Protein AF-A0A836JGH8-F1 (afdb_monomer)

Foldseek 3Di:
DCVVDNDDQFFLQWDKDWDKDKDAPQKDKDWQADWPDWDQDPPPNIIITTGPIDDGGGPLQTDMDIGNWDWDALDPAEIETEHDDPPDQVVQLPLVSLLLNQLLVVCCVVPVVFDQNHAYEYADEPDPCQPDQHQRYGYHHSQLRGDDPVPDDPVSSLSSSLSSQLSSQLNRVNGPDRDGPVCPVVSSVRSNVSSVVSSVVSCVVVVPPPPPPPPPDPPPDDD

Organism: NCBI:txid230686

Nearest PDB structures (foldseek):
  4pj6-assembly1_B  TM=8.866E-01  e=1.300E-15  Homo sapiens
  4p8q-assembly1_A  TM=8.874E-01  e=6.827E-15  Homo sapiens
  6ydx-assembly2_B  TM=8.854E-01  e=4.037E-14  Homo sapiens
  4p8q-assembly1_B  TM=8.721E-01  e=2.369E-14  Homo sapiens
  4z7i-assembly1_A  TM=8.619E-01  e=4.284E-14  Homo sapiens

Structure (mmCIF, N/CA/C/O backbone):
data_AF-A0A836JGH8-F1
#
_entry.id   AF-A0A836JGH8-F1
#
loop_
_atom_site.group_PDB
_atom_site.id
_atom_site.type_symbol
_atom_site.label_atom_id
_atom_site.label_alt_id
_atom_site.label_comp_id
_atom_site.label_asym_id
_atom_site.label_entity_id
_atom_site.label_seq_id
_atom_site.pdbx_PDB_ins_code
_atom_site.Cartn_x
_atom_site.Cartn_y
_atom_site.Cartn_z
_atom_site.occupancy
_atom_site.B_iso_or_equiv
_atom_site.auth_seq_id
_atom_site.auth_comp_id
_atom_site.auth_asym_id
_atom_site.auth_atom_id
_atom_site.pdbx_PDB_model_num
ATOM 1 N N . MET A 1 1 ? -3.978 9.786 -15.888 1.00 58.66 1 MET A N 1
ATOM 2 C CA . MET A 1 1 ? -2.711 9.086 -16.212 1.00 58.66 1 MET A CA 1
ATOM 3 C C . MET A 1 1 ? -2.009 9.620 -17.452 1.00 58.66 1 MET A C 1
ATOM 5 O O . MET A 1 1 ? -0.787 9.578 -17.497 1.00 58.66 1 MET A O 1
ATOM 9 N N . ARG A 1 2 ? -2.738 10.207 -18.410 1.00 64.00 2 ARG A N 1
ATOM 10 C CA . ARG A 1 2 ? -2.173 10.808 -19.638 1.00 64.00 2 ARG A CA 1
ATOM 11 C C . ARG A 1 2 ? -1.076 11.870 -19.430 1.00 64.00 2 ARG A C 1
ATOM 13 O O . ARG A 1 2 ? -0.351 12.173 -20.365 1.00 64.00 2 ARG A O 1
ATOM 20 N N . GLN A 1 3 ? -0.958 12.429 -18.224 1.00 65.94 3 GLN A N 1
ATOM 21 C CA . GLN A 1 3 ? 0.114 13.359 -17.847 1.00 65.94 3 GLN A CA 1
ATOM 22 C C . GLN A 1 3 ? 1.441 12.659 -17.499 1.00 65.94 3 GLN A C 1
ATOM 24 O O . GLN A 1 3 ? 2.486 13.287 -17.601 1.00 65.94 3 GLN A O 1
ATOM 29 N N . LEU A 1 4 ? 1.409 11.383 -17.089 1.00 70.50 4 LEU A N 1
ATOM 30 C CA . LEU A 1 4 ? 2.602 10.601 -16.739 1.00 70.50 4 LEU A CA 1
ATOM 31 C C . LEU A 1 4 ? 3.209 9.918 -17.969 1.00 70.50 4 LEU A C 1
ATOM 33 O O . LEU A 1 4 ? 4.423 9.916 -18.130 1.00 70.50 4 LEU A O 1
ATOM 37 N N . PHE A 1 5 ? 2.371 9.341 -18.835 1.00 77.38 5 PHE A N 1
ATOM 38 C CA . PHE A 1 5 ? 2.797 8.750 -20.104 1.00 77.38 5 PHE A CA 1
ATOM 39 C C . PHE A 1 5 ? 1.632 8.685 -21.111 1.00 77.38 5 PHE A C 1
ATOM 41 O O . PHE A 1 5 ? 0.468 8.577 -20.699 1.00 77.38 5 PHE A O 1
ATOM 48 N N . PRO A 1 6 ? 1.909 8.730 -22.429 1.00 81.00 6 PRO A N 1
ATOM 49 C CA . PRO A 1 6 ? 0.891 8.526 -23.457 1.00 81.00 6 PRO A CA 1
ATOM 50 C C . PRO A 1 6 ? 0.240 7.144 -23.312 1.00 81.00 6 PRO A C 1
ATOM 52 O O . PRO A 1 6 ? 0.926 6.125 -23.337 1.00 81.00 6 PRO A O 1
ATOM 55 N N . CYS A 1 7 ? -1.083 7.099 -23.147 1.00 81.25 7 CYS A N 1
ATOM 56 C CA . CYS A 1 7 ? -1.824 5.852 -22.957 1.00 81.25 7 CYS A CA 1
ATOM 57 C C . CYS A 1 7 ? -3.293 5.967 -23.385 1.00 81.25 7 CYS A C 1
ATOM 59 O O . CYS A 1 7 ? -3.859 7.064 -23.441 1.00 81.25 7 CYS A O 1
ATOM 61 N N . TRP A 1 8 ? -3.919 4.820 -23.655 1.00 76.12 8 TRP A N 1
ATOM 62 C CA . TRP A 1 8 ? -5.369 4.712 -23.813 1.00 76.12 8 TRP A CA 1
ATOM 63 C C . TRP A 1 8 ? -6.022 4.567 -22.439 1.00 76.12 8 TRP A C 1
ATOM 65 O O . TRP A 1 8 ? -6.046 3.488 -21.860 1.00 76.12 8 TRP A O 1
ATOM 75 N N . ASP A 1 9 ? -6.493 5.695 -21.907 1.00 76.12 9 ASP A N 1
ATOM 76 C CA . ASP A 1 9 ? -6.989 5.811 -20.530 1.00 76.12 9 ASP A CA 1
ATOM 77 C C . ASP A 1 9 ? -8.468 5.390 -20.422 1.00 76.12 9 ASP A C 1
ATOM 79 O O . ASP A 1 9 ? -9.333 6.228 -20.181 1.00 76.12 9 ASP A O 1
ATOM 83 N N . GLU A 1 10 ? -8.750 4.106 -20.669 1.00 75.75 10 GLU A N 1
ATOM 84 C CA . GLU A 1 10 ? -10.083 3.493 -20.573 1.00 75.75 10 GLU A CA 1
ATOM 85 C C . GLU A 1 10 ? -10.070 2.296 -19.591 1.00 75.75 10 GLU A C 1
ATOM 87 O O . GLU A 1 10 ? -9.242 1.401 -19.752 1.00 75.75 10 GLU A O 1
ATOM 92 N N . PRO A 1 11 ? -10.982 2.198 -18.599 1.00 71.75 11 PRO A N 1
ATOM 93 C CA . PRO A 1 11 ? -10.914 1.208 -17.513 1.00 71.75 11 PRO A CA 1
ATOM 94 C C . PRO A 1 11 ? -10.983 -0.249 -17.963 1.00 71.75 11 PRO A C 1
ATOM 96 O O . PRO A 1 11 ? -10.437 -1.132 -17.307 1.00 71.75 11 PRO A O 1
ATOM 99 N N . HIS A 1 12 ? -11.672 -0.503 -19.073 1.00 76.31 12 HIS A N 1
ATOM 100 C CA . HIS A 1 12 ? -11.828 -1.837 -19.644 1.00 76.31 12 HIS A CA 1
ATOM 101 C C . HIS A 1 12 ? -10.610 -2.257 -20.483 1.00 76.31 12 HIS A C 1
ATOM 103 O O . HIS A 1 12 ? -10.448 -3.441 -20.777 1.00 76.31 12 HIS A O 1
ATOM 109 N N . LEU A 1 13 ? -9.730 -1.316 -20.848 1.00 82.06 13 LEU A N 1
ATOM 110 C CA . LEU A 1 13 ? -8.491 -1.599 -21.565 1.00 82.06 13 LEU A CA 1
ATOM 111 C C . LEU A 1 13 ? -7.373 -1.874 -20.558 1.00 82.06 13 LEU A C 1
ATOM 113 O O . LEU A 1 13 ? -6.659 -0.978 -20.106 1.00 82.06 13 LEU A O 1
ATOM 117 N N . LYS A 1 14 ? -7.233 -3.151 -20.197 1.00 87.62 14 LYS A N 1
ATOM 118 C CA . LYS A 1 14 ? -6.163 -3.624 -19.317 1.00 87.62 14 LYS A CA 1
ATOM 119 C C . LYS A 1 14 ? -4.910 -3.972 -20.114 1.00 87.62 14 LYS A C 1
ATOM 121 O O . LYS A 1 14 ? -4.993 -4.594 -21.171 1.00 87.62 14 LYS A O 1
ATOM 126 N N . ALA A 1 15 ? -3.748 -3.627 -19.572 1.00 91.38 15 ALA A N 1
ATOM 127 C CA . ALA A 1 15 ? -2.447 -3.975 -20.133 1.00 91.38 15 ALA A CA 1
ATOM 128 C C . ALA A 1 15 ? -1.469 -4.382 -19.026 1.00 91.38 15 ALA A C 1
ATOM 130 O O . ALA A 1 15 ? -1.667 -4.071 -17.851 1.00 91.38 15 ALA A O 1
ATOM 131 N N . THR A 1 16 ? -0.416 -5.100 -19.401 1.00 94.06 16 THR A N 1
ATOM 132 C CA . THR A 1 16 ? 0.718 -5.375 -18.514 1.00 94.06 16 THR A CA 1
ATOM 133 C C . THR A 1 16 ? 1.701 -4.214 -18.572 1.00 94.06 16 THR A C 1
ATOM 135 O O . THR A 1 16 ? 2.019 -3.735 -19.662 1.00 94.06 16 THR A O 1
ATOM 138 N N . PHE A 1 17 ? 2.238 -3.803 -17.428 1.00 93.81 17 PHE A N 1
ATOM 139 C CA . PHE A 1 17 ? 3.197 -2.708 -17.338 1.00 93.81 17 PHE A CA 1
ATOM 140 C C . PHE A 1 17 ? 4.544 -3.224 -16.838 1.00 93.81 17 PHE A C 1
ATOM 142 O O . PHE A 1 17 ? 4.632 -3.854 -15.785 1.00 93.81 17 PHE A O 1
ATOM 149 N N . ASN A 1 18 ? 5.596 -2.940 -17.605 1.00 96.56 18 ASN A N 1
ATOM 150 C CA . ASN A 1 18 ? 6.982 -3.151 -17.204 1.00 96.56 18 ASN A CA 1
ATOM 151 C C . ASN A 1 18 ? 7.562 -1.800 -16.769 1.00 96.56 18 ASN A C 1
ATOM 153 O O . ASN A 1 18 ? 7.836 -0.943 -17.609 1.00 96.56 18 ASN A O 1
ATOM 157 N N . ILE A 1 19 ? 7.663 -1.583 -15.457 1.00 95.94 19 ILE A N 1
ATOM 158 C CA . ILE A 1 19 ? 8.007 -0.284 -14.873 1.00 95.94 19 ILE A CA 1
ATOM 159 C C . ILE A 1 19 ? 9.455 -0.327 -14.388 1.00 95.94 19 ILE A C 1
ATOM 161 O O . ILE A 1 19 ? 9.868 -1.247 -13.682 1.00 95.94 19 ILE A O 1
ATOM 165 N N . SER A 1 20 ? 10.223 0.703 -14.736 1.00 96.19 20 SER A N 1
ATOM 166 C CA . SER A 1 20 ? 11.557 0.930 -14.186 1.00 96.19 20 SER A CA 1
ATOM 167 C C . SER A 1 20 ? 11.787 2.420 -13.965 1.00 96.19 20 SER A C 1
ATOM 169 O O . SER A 1 20 ? 11.233 3.248 -14.689 1.00 96.19 20 SER A O 1
ATOM 171 N N . ILE A 1 21 ? 12.549 2.763 -12.930 1.00 95.56 21 ILE A N 1
ATOM 172 C CA . ILE A 1 21 ? 12.710 4.144 -12.472 1.00 95.56 21 ILE A CA 1
ATOM 173 C C . ILE A 1 21 ? 14.171 4.384 -12.120 1.00 95.56 21 ILE A C 1
ATOM 175 O O . ILE A 1 21 ? 14.753 3.642 -11.329 1.00 95.56 21 ILE A O 1
ATOM 179 N N . LYS A 1 22 ? 14.742 5.446 -12.687 1.00 94.62 22 LYS A N 1
ATOM 180 C CA . LYS A 1 22 ? 16.038 5.986 -12.276 1.00 94.62 22 LYS A CA 1
ATOM 181 C C . LYS A 1 22 ? 15.833 7.025 -11.183 1.00 94.62 22 LYS A C 1
ATOM 183 O O . LYS A 1 22 ? 14.980 7.901 -11.319 1.00 94.62 22 LYS A O 1
ATOM 188 N N . HIS A 1 23 ? 16.588 6.920 -10.098 1.00 93.81 23 HIS A N 1
ATOM 189 C CA . HIS A 1 23 ? 16.479 7.827 -8.961 1.00 93.81 23 HIS A CA 1
ATOM 190 C C . HIS A 1 23 ? 17.797 7.928 -8.196 1.00 93.81 23 HIS A C 1
ATOM 192 O O . HIS A 1 23 ? 18.699 7.109 -8.356 1.00 93.81 23 HIS A O 1
ATOM 198 N N . LEU A 1 24 ? 17.893 8.935 -7.331 1.00 93.25 24 LEU A N 1
ATOM 199 C CA . LEU A 1 24 ? 19.054 9.103 -6.462 1.00 93.25 24 LEU A CA 1
ATOM 200 C C . LEU A 1 24 ? 19.026 8.068 -5.316 1.00 93.25 24 LEU A C 1
ATOM 202 O O . LEU A 1 24 ? 17.935 7.735 -4.837 1.00 93.25 24 LEU A O 1
ATOM 206 N N . PRO A 1 25 ? 20.192 7.597 -4.829 1.00 90.50 25 PRO A N 1
ATOM 207 C CA . PRO A 1 25 ? 20.300 6.519 -3.840 1.00 90.50 25 PRO A CA 1
ATOM 208 C C . PRO A 1 25 ? 19.570 6.769 -2.519 1.00 90.50 25 PRO A C 1
ATOM 210 O O . PRO A 1 25 ? 19.191 5.836 -1.823 1.00 90.50 25 PRO A O 1
ATOM 213 N N . TYR A 1 26 ? 19.374 8.037 -2.162 1.00 89.94 26 TYR A N 1
ATOM 214 C CA . TYR A 1 26 ? 18.731 8.447 -0.916 1.00 89.94 26 TYR A CA 1
ATOM 215 C C . TYR A 1 26 ? 17.198 8.524 -0.998 1.00 89.94 26 TYR A C 1
ATOM 217 O O . TYR A 1 26 ? 16.558 8.921 -0.024 1.00 89.94 26 TYR A O 1
ATOM 225 N N . PHE A 1 27 ? 16.601 8.190 -2.145 1.00 93.00 27 PHE A N 1
ATOM 226 C CA . PHE A 1 27 ? 15.159 8.001 -2.282 1.00 93.00 27 PHE A CA 1
ATOM 227 C C . PHE A 1 27 ? 14.820 6.515 -2.382 1.00 93.00 27 PHE A C 1
ATOM 229 O O . PHE A 1 27 ? 15.471 5.761 -3.102 1.00 93.00 27 PHE A O 1
ATOM 236 N N . SER A 1 28 ? 13.745 6.122 -1.708 1.00 93.88 28 SER A N 1
ATOM 237 C CA . SER A 1 28 ? 13.052 4.861 -1.950 1.00 93.88 28 SER A CA 1
ATOM 238 C C . SER A 1 28 ? 12.039 5.037 -3.074 1.00 93.88 28 SER A C 1
ATOM 240 O O . SER A 1 28 ? 11.421 6.099 -3.196 1.00 93.88 28 SER A O 1
ATOM 242 N N . VAL A 1 29 ? 11.844 3.992 -3.878 1.00 95.56 29 VAL A N 1
ATOM 243 C CA . VAL A 1 29 ? 10.880 4.004 -4.980 1.00 95.56 29 VAL A CA 1
ATOM 244 C C . VAL A 1 29 ? 9.945 2.811 -4.888 1.00 95.56 29 VAL A C 1
ATOM 246 O O . VAL A 1 29 ? 10.387 1.669 -4.776 1.00 95.56 29 VAL A O 1
ATOM 249 N N . LEU A 1 30 ? 8.6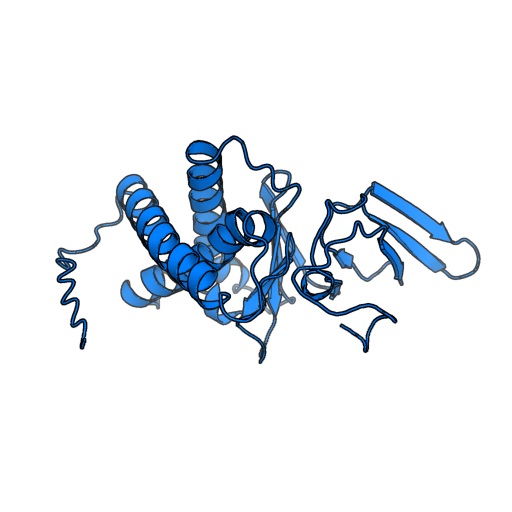48 3.087 -4.969 1.00 95.50 30 LEU A N 1
ATOM 250 C CA . LEU A 1 30 ? 7.573 2.105 -4.936 1.00 95.50 30 LEU A CA 1
ATOM 251 C C . LEU A 1 30 ? 6.782 2.179 -6.235 1.00 95.50 30 LEU A C 1
ATOM 253 O O . LEU A 1 30 ? 6.590 3.252 -6.805 1.00 95.50 30 LEU A O 1
ATOM 257 N N . SER A 1 31 ? 6.279 1.034 -6.674 1.00 95.00 31 SER A N 1
ATOM 258 C CA . SER A 1 31 ? 5.291 0.939 -7.748 1.00 95.00 31 SER A CA 1
ATOM 259 C C . SER A 1 31 ? 4.262 -0.148 -7.427 1.00 95.00 31 SER A C 1
ATOM 261 O O . SER A 1 31 ? 4.181 -0.577 -6.282 1.00 95.00 31 SER A O 1
ATOM 263 N N . ASN A 1 32 ? 3.467 -0.604 -8.390 1.00 93.88 32 ASN A N 1
ATOM 264 C CA . ASN A 1 32 ? 2.427 -1.616 -8.189 1.00 93.88 32 ASN A CA 1
ATOM 265 C C . ASN A 1 32 ? 2.991 -2.996 -7.809 1.00 93.88 32 ASN A C 1
ATOM 267 O O . ASN A 1 32 ? 2.377 -3.732 -7.044 1.00 93.88 32 ASN A O 1
ATOM 271 N N . MET A 1 33 ? 4.177 -3.342 -8.317 1.00 95.19 33 MET A N 1
ATOM 272 C CA . MET A 1 33 ? 4.808 -4.655 -8.127 1.00 95.19 33 MET A CA 1
ATOM 273 C C . MET A 1 33 ? 6.041 -4.586 -7.215 1.00 95.19 33 MET A C 1
ATOM 275 O O . MET A 1 33 ? 6.566 -3.493 -6.977 1.00 95.19 33 MET A O 1
ATOM 279 N N . PRO A 1 34 ? 6.513 -5.719 -6.661 1.00 95.44 34 PRO A N 1
ATOM 280 C CA . PRO A 1 34 ? 7.772 -5.764 -5.922 1.00 95.44 34 PRO A CA 1
ATOM 281 C C . PRO A 1 34 ? 8.964 -5.394 -6.807 1.00 95.44 34 PRO A C 1
ATOM 283 O O . PRO A 1 34 ? 8.920 -5.547 -8.031 1.00 95.44 34 PRO A O 1
ATOM 286 N N . ILE 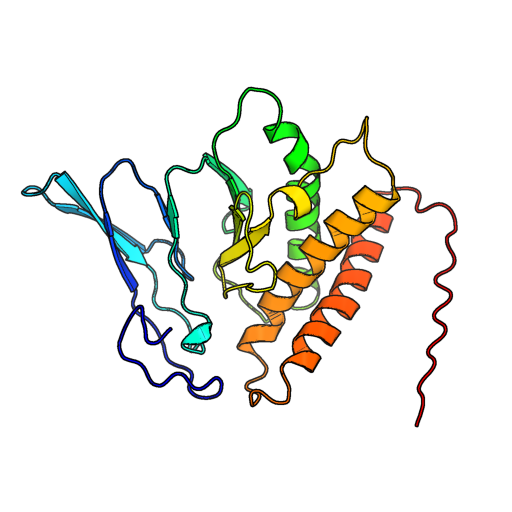A 1 35 ? 10.037 -4.922 -6.173 1.00 95.31 35 ILE A N 1
ATOM 287 C CA . ILE A 1 35 ? 11.318 -4.704 -6.848 1.00 95.31 35 ILE A CA 1
ATOM 288 C C . ILE A 1 35 ? 11.852 -6.067 -7.302 1.00 95.31 35 ILE A C 1
ATOM 290 O O . ILE A 1 35 ? 11.935 -7.004 -6.509 1.00 95.31 35 ILE A O 1
ATOM 294 N N . TRP A 1 36 ? 12.198 -6.166 -8.581 1.00 95.69 36 TRP A N 1
ATOM 295 C CA . TRP A 1 36 ? 12.863 -7.327 -9.164 1.00 95.69 36 TRP A CA 1
ATOM 296 C C . TRP A 1 36 ? 14.383 -7.197 -9.064 1.00 95.69 36 TRP A C 1
ATOM 298 O O . TRP A 1 36 ? 15.057 -8.137 -8.650 1.00 95.69 36 TRP A O 1
ATOM 308 N N . HIS A 1 37 ? 14.923 -6.029 -9.427 1.00 95.12 37 HIS A N 1
ATOM 309 C CA . HIS A 1 37 ? 16.364 -5.792 -9.469 1.00 95.12 37 HIS A CA 1
ATOM 310 C C . HIS A 1 37 ? 16.703 -4.298 -9.342 1.00 95.12 37 HIS A C 1
ATOM 312 O O . HIS A 1 37 ? 15.905 -3.445 -9.730 1.00 95.12 37 HIS A O 1
ATOM 318 N N . GLN A 1 38 ? 17.902 -3.973 -8.847 1.00 94.44 38 GLN A N 1
ATOM 319 C CA . GLN A 1 38 ? 18.445 -2.610 -8.814 1.00 94.44 38 GLN A CA 1
ATOM 320 C C . GLN A 1 38 ? 19.876 -2.586 -9.362 1.00 94.44 38 GLN A C 1
ATOM 322 O O . GLN A 1 38 ? 20.697 -3.419 -8.985 1.00 94.44 38 GLN A O 1
ATOM 327 N N . ILE A 1 39 ? 20.174 -1.641 -10.255 1.00 93.81 39 ILE A N 1
ATOM 328 C CA . ILE A 1 39 ? 21.505 -1.452 -10.854 1.00 93.81 39 ILE A CA 1
ATOM 329 C C . ILE A 1 39 ? 22.021 -0.070 -10.453 1.00 93.81 39 ILE A C 1
ATOM 331 O O . ILE A 1 39 ? 21.320 0.918 -10.651 1.00 93.81 39 ILE A O 1
ATOM 335 N N . GLY A 1 40 ? 23.236 0.009 -9.908 1.00 89.06 40 GLY A N 1
ATOM 336 C CA . GLY A 1 40 ? 23.931 1.287 -9.743 1.00 89.06 40 GLY A CA 1
ATOM 337 C C . GLY A 1 40 ? 24.545 1.735 -11.070 1.00 89.06 40 GLY A C 1
ATOM 338 O O . GLY A 1 40 ? 25.260 0.959 -11.703 1.00 89.06 40 GLY A O 1
ATOM 339 N N . GLU A 1 41 ? 24.277 2.967 -11.495 1.00 81.25 41 GLU A N 1
ATOM 340 C CA . GLU A 1 41 ? 24.891 3.554 -12.686 1.00 81.25 41 GLU A CA 1
ATOM 341 C C . GLU A 1 41 ? 26.170 4.298 -12.295 1.00 81.25 41 GLU A C 1
ATOM 343 O O . GLU A 1 41 ? 26.143 5.306 -11.593 1.00 81.25 41 GLU A O 1
ATOM 348 N N . SER A 1 42 ? 27.309 3.794 -12.769 1.00 72.00 42 SER A N 1
ATOM 349 C CA . SER A 1 42 ? 28.652 4.256 -12.401 1.00 72.00 42 SER A CA 1
ATOM 350 C C . SER A 1 42 ? 29.000 5.677 -12.855 1.00 72.00 42 SER A C 1
ATOM 352 O O . SER A 1 42 ? 29.993 6.224 -12.386 1.00 72.00 42 SER A O 1
ATOM 354 N N . TYR A 1 43 ? 28.220 6.270 -13.764 1.00 68.38 43 TYR A N 1
ATOM 355 C CA . TYR A 1 43 ? 28.502 7.591 -14.336 1.00 68.38 43 TYR A CA 1
ATOM 356 C C . TYR A 1 43 ? 27.686 8.734 -13.719 1.00 68.38 43 TYR A C 1
ATOM 358 O O . TYR A 1 43 ? 28.091 9.884 -13.856 1.00 68.38 43 TYR A O 1
ATOM 366 N N . GLU A 1 44 ? 26.560 8.444 -13.058 1.00 72.88 44 GLU A N 1
ATOM 367 C CA . GLU A 1 44 ? 25.589 9.477 -12.652 1.00 72.88 44 GLU A CA 1
ATOM 368 C C . GLU A 1 44 ? 25.209 9.427 -11.160 1.00 72.88 44 GLU A C 1
ATOM 370 O O . GLU A 1 44 ? 24.338 10.180 -10.734 1.00 72.88 44 GLU A O 1
ATOM 375 N N . ASP A 1 45 ? 25.841 8.560 -10.355 1.00 87.31 45 ASP A N 1
ATOM 376 C CA . ASP A 1 45 ? 25.451 8.296 -8.956 1.00 87.31 45 ASP A CA 1
ATOM 377 C C . ASP A 1 45 ? 23.941 8.005 -8.813 1.00 87.31 45 ASP A C 1
ATOM 379 O O . ASP A 1 45 ? 23.302 8.353 -7.818 1.00 87.31 45 ASP A O 1
ATOM 383 N N . LEU A 1 46 ? 23.352 7.364 -9.827 1.00 92.25 46 LEU A N 1
ATOM 384 C CA . LEU A 1 46 ? 21.943 6.984 -9.870 1.00 92.25 46 LEU A CA 1
ATOM 385 C C . LEU A 1 46 ? 21.770 5.488 -9.619 1.00 92.25 46 LEU A C 1
ATOM 387 O O . LEU A 1 46 ? 22.635 4.667 -9.924 1.00 92.25 46 LEU A O 1
ATOM 391 N N . ILE A 1 47 ? 20.598 5.130 -9.107 1.00 94.12 47 ILE A N 1
ATOM 392 C CA . ILE A 1 47 ? 20.116 3.755 -9.045 1.00 94.12 47 ILE A CA 1
ATOM 393 C C . ILE A 1 47 ? 18.980 3.607 -10.051 1.00 94.12 47 ILE A C 1
ATOM 395 O O . ILE A 1 47 ? 18.035 4.399 -10.068 1.00 94.12 47 ILE A O 1
ATOM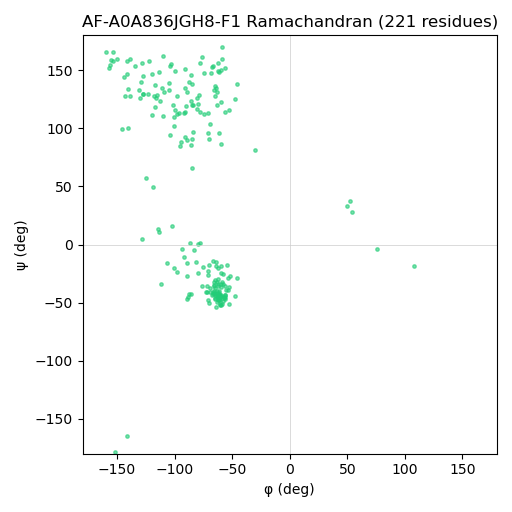 399 N N . HIS A 1 48 ? 19.051 2.565 -10.874 1.00 95.56 48 HIS A N 1
ATOM 400 C CA . HIS A 1 48 ? 17.963 2.134 -11.741 1.00 95.56 48 HIS A CA 1
ATOM 401 C C . HIS A 1 48 ? 17.244 0.948 -11.099 1.00 95.56 48 HIS A C 1
ATOM 403 O O . HIS A 1 48 ? 17.783 -0.156 -11.012 1.00 95.56 48 HIS A O 1
ATOM 409 N N . THR A 1 49 ? 16.020 1.188 -10.636 1.00 96.88 49 THR A N 1
ATOM 410 C CA . THR A 1 49 ? 15.162 0.192 -9.990 1.00 96.88 49 THR A CA 1
ATOM 411 C C . THR A 1 49 ? 14.168 -0.385 -10.992 1.00 96.88 49 THR A C 1
ATOM 413 O O . THR A 1 49 ? 13.436 0.359 -11.644 1.00 96.88 49 THR A O 1
ATOM 416 N N . PHE A 1 50 ? 14.122 -1.712 -11.090 1.00 97.56 50 PHE A N 1
ATOM 417 C CA . PHE A 1 50 ? 13.225 -2.471 -11.957 1.00 97.56 50 PHE A CA 1
ATOM 418 C C . PHE A 1 50 ? 12.191 -3.212 -11.116 1.00 97.56 50 PHE A C 1
ATOM 420 O O . PHE A 1 50 ? 12.541 -3.862 -10.128 1.00 97.56 50 PHE A O 1
ATOM 427 N N . PHE A 1 51 ? 10.927 -3.151 -11.524 1.00 97.31 51 PHE A N 1
ATOM 428 C CA . PHE A 1 51 ? 9.828 -3.861 -10.874 1.00 97.31 51 PHE A CA 1
ATOM 429 C C . PHE A 1 51 ? 9.426 -5.091 -11.687 1.00 97.31 51 PHE A C 1
ATOM 431 O O . PHE A 1 51 ? 9.631 -5.137 -12.901 1.00 97.31 51 PHE A O 1
ATOM 438 N N . TYR A 1 52 ? 8.830 -6.089 -11.032 1.00 96.94 52 TYR A N 1
ATOM 439 C CA . TYR A 1 52 ? 8.182 -7.180 -11.763 1.00 96.94 52 TYR A CA 1
ATOM 440 C C . TYR A 1 52 ? 7.063 -6.641 -12.668 1.00 96.94 52 TYR A C 1
ATOM 442 O O . TYR A 1 52 ? 6.423 -5.635 -12.356 1.00 96.94 52 TYR A O 1
ATOM 450 N N . ILE A 1 53 ? 6.805 -7.331 -13.781 1.00 96.25 53 ILE A N 1
ATOM 451 C CA . ILE A 1 53 ? 5.731 -6.966 -14.712 1.00 96.25 53 ILE A CA 1
ATOM 452 C C . ILE A 1 53 ? 4.376 -7.140 -14.015 1.00 96.25 53 ILE A C 1
ATOM 454 O O . ILE A 1 53 ? 4.126 -8.169 -13.386 1.00 96.25 53 ILE A O 1
ATOM 458 N N . THR A 1 54 ? 3.495 -6.143 -14.124 1.00 93.69 54 THR A N 1
ATOM 459 C CA . THR A 1 54 ? 2.141 -6.230 -13.554 1.00 93.69 54 THR A CA 1
ATOM 460 C C . THR A 1 54 ? 1.310 -7.301 -14.272 1.00 93.69 54 THR A C 1
ATOM 462 O O . THR A 1 54 ? 1.493 -7.510 -15.477 1.00 93.69 54 THR A O 1
ATOM 465 N N . PRO A 1 55 ? 0.305 -7.911 -13.615 1.00 91.06 55 PRO A N 1
ATOM 466 C CA . PRO A 1 55 ? -0.792 -8.520 -14.363 1.00 91.06 55 PRO A CA 1
ATOM 467 C C . PRO A 1 55 ? -1.497 -7.455 -15.229 1.00 91.06 55 PRO A C 1
ATOM 469 O O . PRO A 1 55 ? -1.246 -6.254 -15.060 1.00 91.06 55 PRO A O 1
ATOM 472 N N . PRO A 1 56 ? -2.395 -7.853 -16.147 1.00 89.81 56 PRO A N 1
ATOM 473 C CA . PRO A 1 56 ? -3.223 -6.899 -16.868 1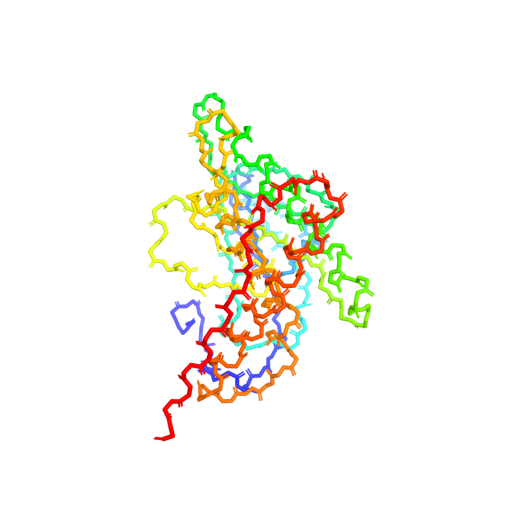.00 89.81 56 PRO A CA 1
ATOM 474 C C . PRO A 1 56 ? -4.019 -6.036 -15.883 1.00 89.81 56 PRO A C 1
ATOM 476 O O . PRO A 1 56 ? -4.884 -6.549 -15.175 1.00 89.81 56 PRO A O 1
ATOM 479 N N . ILE A 1 57 ? -3.722 -4.738 -15.837 1.00 87.56 57 ILE A N 1
ATOM 480 C CA . ILE A 1 57 ? -4.428 -3.747 -15.017 1.00 87.56 57 ILE A CA 1
ATOM 481 C C . ILE A 1 57 ? -4.857 -2.559 -15.888 1.00 87.56 57 ILE A C 1
ATOM 483 O O . ILE A 1 57 ? -4.250 -2.320 -16.935 1.00 87.56 57 ILE A O 1
ATOM 487 N N . PRO A 1 58 ? -5.891 -1.799 -15.491 1.00 86.50 58 PRO A N 1
ATOM 488 C CA . PRO A 1 58 ? -6.213 -0.532 -16.139 1.00 86.50 58 PRO A CA 1
ATOM 489 C C . PRO A 1 58 ? -5.067 0.476 -15.992 1.00 86.50 58 PRO A C 1
ATOM 491 O O . PRO A 1 58 ? -4.392 0.513 -14.961 1.00 86.50 58 PRO A O 1
ATOM 494 N N . THR A 1 59 ? -4.892 1.363 -16.972 1.00 87.81 59 THR A N 1
ATOM 495 C CA . THR A 1 59 ? -3.898 2.455 -16.913 1.00 87.81 59 THR A CA 1
ATOM 496 C C . THR A 1 59 ? -4.047 3.303 -15.657 1.00 87.81 59 THR A C 1
ATOM 498 O O . THR A 1 59 ? -3.049 3.660 -15.037 1.00 87.81 59 THR A O 1
ATOM 501 N N . SER A 1 60 ? -5.288 3.576 -15.242 1.00 84.38 60 SER A N 1
ATOM 502 C CA . SER A 1 60 ? -5.629 4.344 -14.042 1.00 84.38 60 SER A CA 1
ATOM 503 C C . SER A 1 60 ? -5.090 3.739 -12.744 1.00 84.38 60 SER A C 1
ATOM 505 O O . SER A 1 60 ? -4.990 4.464 -11.756 1.00 84.38 60 SER A O 1
ATOM 507 N N . GLN A 1 61 ? -4.719 2.456 -12.731 1.00 87.50 61 GLN A N 1
ATOM 508 C CA . GLN A 1 61 ? -4.174 1.765 -11.563 1.00 87.50 61 GLN A CA 1
ATOM 509 C C . GLN A 1 61 ? -2.652 1.864 -11.451 1.00 87.50 61 GLN A C 1
ATOM 511 O O . GLN A 1 61 ? -2.117 1.618 -10.371 1.00 87.50 61 GLN A O 1
ATOM 516 N N . VAL A 1 62 ? -1.950 2.247 -12.520 1.00 89.88 62 VAL A N 1
ATOM 517 C CA . VAL A 1 62 ? -0.491 2.400 -12.486 1.00 89.88 62 VAL A CA 1
ATOM 518 C C . VAL A 1 62 ? -0.110 3.506 -11.505 1.00 89.88 62 VAL A C 1
ATOM 520 O O . VAL A 1 62 ? -0.674 4.602 -11.525 1.00 89.88 62 VAL A O 1
ATOM 523 N N . ALA A 1 63 ? 0.851 3.206 -10.635 1.00 90.19 63 ALA A N 1
ATOM 524 C CA . ALA A 1 63 ? 1.263 4.090 -9.561 1.00 90.19 63 ALA A CA 1
ATOM 525 C C . ALA A 1 63 ? 2.766 4.014 -9.316 1.00 90.19 63 ALA A C 1
ATOM 527 O O . ALA A 1 63 ? 3.389 2.956 -9.435 1.00 90.19 63 ALA A O 1
ATOM 528 N N . ILE A 1 64 ? 3.338 5.163 -8.972 1.00 92.56 64 ILE A N 1
ATOM 529 C CA . ILE A 1 64 ? 4.753 5.334 -8.664 1.00 92.56 64 ILE A CA 1
ATOM 530 C C . ILE A 1 64 ? 4.855 6.299 -7.485 1.00 92.56 64 ILE A C 1
ATOM 532 O O . ILE A 1 64 ? 4.216 7.350 -7.493 1.00 92.56 64 ILE A O 1
ATOM 536 N N . VAL A 1 65 ? 5.680 5.962 -6.498 1.00 92.88 65 VAL A N 1
ATOM 537 C CA . VAL A 1 65 ? 6.035 6.840 -5.378 1.00 92.88 65 VAL A CA 1
ATOM 538 C C . VAL A 1 65 ? 7.548 6.903 -5.287 1.00 92.88 65 VAL A C 1
ATOM 540 O O . VAL A 1 65 ? 8.202 5.868 -5.243 1.00 92.88 65 VAL A O 1
ATOM 543 N N . ILE A 1 66 ? 8.098 8.113 -5.227 1.00 94.00 66 ILE A N 1
ATOM 544 C CA . ILE A 1 66 ? 9.511 8.367 -4.938 1.00 94.00 66 ILE A CA 1
ATOM 545 C C . ILE A 1 66 ? 9.534 9.155 -3.636 1.00 94.00 66 ILE A C 1
ATOM 547 O O . ILE A 1 66 ? 8.940 10.228 -3.557 1.00 94.00 66 ILE A O 1
ATOM 551 N N . THR A 1 67 ? 10.157 8.609 -2.596 1.00 92.88 67 THR A N 1
ATOM 552 C CA . THR A 1 67 ? 10.009 9.148 -1.244 1.00 92.88 67 THR A CA 1
ATOM 553 C C . THR A 1 67 ? 11.242 8.936 -0.369 1.00 92.88 67 THR A C 1
ATOM 555 O O . THR A 1 67 ? 12.074 8.074 -0.634 1.00 92.88 67 THR A O 1
ATOM 558 N N . LYS A 1 68 ? 11.359 9.741 0.690 1.00 92.12 68 LYS A N 1
ATOM 559 C CA . LYS A 1 68 ? 12.305 9.555 1.806 1.00 92.12 68 LYS A CA 1
ATOM 560 C C . LYS A 1 68 ? 11.618 8.987 3.051 1.00 92.12 68 LYS A C 1
ATOM 562 O O . LYS A 1 68 ? 12.135 9.117 4.157 1.00 92.12 68 LYS A O 1
ATOM 567 N N . TYR A 1 69 ? 10.416 8.444 2.881 1.00 92.06 69 TYR A N 1
ATOM 568 C CA . TYR A 1 69 ? 9.627 7.904 3.976 1.00 92.06 69 TYR A CA 1
ATOM 569 C C . TYR A 1 69 ? 10.343 6.754 4.666 1.00 92.06 69 TYR A C 1
ATOM 571 O O . TYR A 1 69 ? 11.080 5.979 4.053 1.00 92.06 69 TYR A O 1
ATOM 579 N N . TYR A 1 70 ? 10.077 6.659 5.960 1.00 89.25 70 TYR A N 1
ATOM 580 C CA . TYR A 1 70 ? 10.400 5.486 6.743 1.00 89.25 70 TYR A CA 1
ATOM 581 C C . TYR A 1 70 ? 9.347 4.431 6.457 1.00 89.25 70 TYR A C 1
ATOM 583 O O . TYR A 1 70 ? 8.225 4.746 6.050 1.00 89.25 70 TYR A O 1
ATOM 591 N N . TYR A 1 71 ? 9.708 3.177 6.677 1.00 91.12 71 TYR A N 1
ATOM 592 C CA . TYR A 1 71 ? 8.753 2.097 6.571 1.00 91.12 71 TYR A CA 1
ATOM 593 C C . TYR A 1 71 ? 8.986 1.055 7.640 1.00 91.12 71 TYR A C 1
ATOM 595 O O . TYR A 1 71 ? 10.088 0.904 8.170 1.00 91.12 71 TYR A O 1
ATOM 603 N N . ASP A 1 72 ? 7.926 0.312 7.911 1.00 90.62 72 ASP A N 1
ATOM 604 C CA . ASP A 1 72 ? 7.994 -0.903 8.695 1.00 90.62 72 ASP A CA 1
ATOM 605 C C . ASP A 1 72 ? 7.292 -2.031 7.950 1.00 90.62 72 ASP A C 1
ATOM 607 O O . ASP A 1 72 ? 6.248 -1.852 7.309 1.00 90.62 72 ASP A O 1
ATOM 611 N N . ARG A 1 73 ? 7.901 -3.209 8.018 1.00 93.31 73 ARG A N 1
ATOM 612 C CA . ARG A 1 73 ? 7.406 -4.405 7.359 1.00 93.31 73 ARG A CA 1
ATOM 613 C C . ARG A 1 73 ? 6.378 -5.062 8.278 1.00 93.31 73 ARG A C 1
ATOM 615 O O . ARG A 1 73 ? 6.673 -5.433 9.409 1.00 93.31 73 ARG A O 1
ATOM 622 N N . ILE A 1 74 ? 5.151 -5.199 7.784 1.00 93.69 74 ILE A N 1
ATOM 623 C CA . ILE A 1 74 ? 4.053 -5.862 8.500 1.00 93.69 74 ILE A CA 1
ATOM 624 C C . ILE A 1 74 ? 4.104 -7.373 8.246 1.00 93.69 74 ILE A C 1
ATOM 626 O O . ILE A 1 74 ? 3.937 -8.167 9.166 1.00 93.69 74 ILE A O 1
ATOM 630 N N . SER A 1 75 ? 4.361 -7.771 6.999 1.00 90.12 75 SER A N 1
ATOM 631 C CA . SER A 1 75 ? 4.614 -9.159 6.591 1.00 90.12 75 SER A CA 1
ATOM 632 C C . SER A 1 75 ? 5.518 -9.175 5.352 1.00 90.12 75 SER A C 1
ATOM 634 O O . SER A 1 75 ? 5.919 -8.115 4.881 1.00 90.12 75 SER A O 1
ATOM 636 N N . GLU A 1 76 ? 5.843 -10.351 4.807 1.00 86.62 76 GLU A N 1
ATOM 637 C CA . GLU A 1 76 ? 6.756 -10.495 3.657 1.00 86.62 76 GLU A CA 1
ATOM 638 C C . GLU A 1 76 ? 6.443 -9.532 2.498 1.00 86.62 76 GLU A C 1
ATOM 640 O O . GLU A 1 76 ? 7.344 -8.855 2.006 1.00 86.62 76 GLU A O 1
ATOM 645 N N . ASN A 1 77 ? 5.158 -9.390 2.154 1.00 90.12 77 ASN A N 1
ATOM 646 C CA . ASN A 1 77 ? 4.694 -8.596 1.015 1.00 90.12 77 ASN A CA 1
ATOM 647 C C . ASN A 1 77 ? 3.861 -7.367 1.419 1.00 90.12 77 ASN A C 1
ATOM 649 O O . ASN A 1 77 ? 3.171 -6.795 0.576 1.00 90.12 77 ASN A O 1
ATOM 653 N N . ILE A 1 78 ? 3.867 -6.983 2.701 1.00 95.44 78 ILE A N 1
ATOM 654 C CA . ILE A 1 78 ? 3.070 -5.856 3.206 1.00 95.44 78 ILE A CA 1
ATOM 655 C C . ILE A 1 78 ? 3.959 -4.930 4.021 1.00 95.44 78 ILE A C 1
ATOM 657 O O . ILE A 1 78 ? 4.577 -5.358 4.999 1.00 95.44 78 ILE A O 1
ATOM 661 N N . ALA A 1 79 ? 3.967 -3.653 3.662 1.00 96.00 79 ALA A N 1
ATOM 662 C CA . ALA A 1 79 ? 4.685 -2.620 4.391 1.00 96.00 79 ALA A CA 1
ATOM 663 C C . ALA A 1 79 ? 3.811 -1.382 4.590 1.00 96.00 79 ALA A C 1
ATOM 665 O O . ALA A 1 79 ? 2.889 -1.120 3.818 1.00 96.00 79 ALA A O 1
ATOM 666 N N . LEU A 1 80 ? 4.110 -0.632 5.646 1.00 95.62 80 LEU A N 1
ATOM 667 C CA . LEU A 1 80 ? 3.527 0.675 5.918 1.00 95.62 80 LEU A CA 1
ATOM 668 C C . LEU A 1 80 ? 4.633 1.726 5.839 1.00 95.62 80 LEU A C 1
ATOM 670 O O . LEU A 1 80 ? 5.658 1.566 6.493 1.00 95.62 80 LEU A O 1
ATOM 674 N N . TRP A 1 81 ? 4.405 2.779 5.061 1.00 94.31 81 TRP A N 1
ATOM 675 C CA . TRP A 1 81 ? 5.329 3.871 4.771 1.00 94.31 81 TRP A CA 1
ATOM 676 C C . TRP A 1 81 ? 4.763 5.188 5.296 1.00 94.31 81 TRP A C 1
ATOM 678 O O . TRP A 1 81 ? 3.577 5.451 5.107 1.00 94.31 81 TRP A O 1
ATOM 688 N N . TRP A 1 82 ? 5.590 6.025 5.915 1.00 92.00 82 TRP A N 1
ATOM 689 C CA . TRP A 1 82 ? 5.173 7.333 6.428 1.00 92.00 82 TRP A CA 1
ATOM 690 C C . TRP A 1 82 ? 6.339 8.329 6.486 1.00 92.00 82 TRP A C 1
ATOM 692 O O . TRP A 1 82 ? 7.515 7.948 6.514 1.00 92.00 82 TRP A O 1
ATOM 702 N N . GLU A 1 83 ? 6.022 9.624 6.498 1.00 88.00 83 GLU A N 1
ATOM 703 C CA . GLU A 1 83 ? 7.031 10.676 6.628 1.00 88.00 83 GLU A CA 1
ATOM 704 C C . GLU A 1 83 ? 7.674 10.681 8.023 1.00 88.00 83 GLU A C 1
ATOM 706 O O . GLU A 1 83 ? 7.043 10.341 9.020 1.00 88.00 83 GLU A O 1
ATOM 711 N N . ASN A 1 84 ? 8.952 11.055 8.123 1.00 73.81 84 ASN A N 1
ATOM 712 C CA . ASN A 1 84 ? 9.618 11.120 9.422 1.00 73.81 84 ASN A CA 1
ATOM 713 C C . ASN A 1 84 ? 8.976 12.174 10.331 1.00 73.81 84 ASN A C 1
ATOM 715 O O . ASN A 1 84 ? 8.785 13.317 9.919 1.00 73.81 84 ASN A O 1
ATOM 719 N N . PHE A 1 85 ? 8.743 11.818 11.591 1.00 70.19 85 PHE A N 1
ATOM 720 C CA . PHE A 1 85 ? 8.178 12.714 12.596 1.00 70.19 85 PHE A CA 1
ATOM 721 C C . PHE A 1 85 ? 9.098 12.862 13.805 1.00 70.19 85 PHE A C 1
ATOM 723 O O . PHE A 1 85 ? 9.893 11.961 14.079 1.00 70.19 85 PHE A O 1
ATOM 730 N N . PRO A 1 86 ? 8.957 13.950 14.588 1.00 59.34 86 PRO A N 1
ATOM 731 C CA . PRO A 1 86 ? 9.484 13.969 15.946 1.00 59.34 86 PRO A 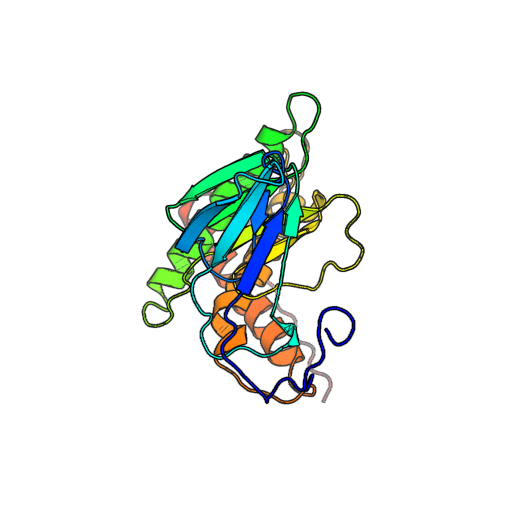CA 1
ATOM 732 C C . PRO A 1 86 ? 8.914 12.792 16.762 1.00 59.34 86 PRO A C 1
ATOM 734 O O . PRO A 1 86 ? 7.826 12.281 16.477 1.00 59.34 86 PRO A O 1
ATOM 737 N N . GLU A 1 87 ? 9.689 12.339 17.747 1.00 59.06 87 GLU A N 1
ATOM 738 C CA . GLU A 1 87 ? 9.491 11.091 18.496 1.00 59.06 87 GLU A CA 1
ATOM 739 C C . GLU A 1 87 ? 8.037 10.849 18.964 1.00 59.06 87 GLU A C 1
ATOM 741 O O . GLU A 1 87 ? 7.355 11.750 19.450 1.00 59.06 87 GLU A O 1
ATOM 746 N N . GLY A 1 88 ? 7.563 9.600 18.843 1.00 61.44 88 GLY A N 1
ATOM 747 C CA . GLY A 1 88 ? 6.304 9.124 19.442 1.00 61.44 88 GLY A CA 1
ATOM 748 C C . GLY A 1 88 ? 5.132 8.876 18.481 1.00 61.44 88 GLY A C 1
ATOM 749 O O . GLY A 1 88 ? 4.227 8.116 18.821 1.00 61.44 88 GLY A O 1
ATOM 750 N N . LYS A 1 89 ? 5.136 9.421 17.254 1.00 64.00 89 LYS A N 1
ATOM 751 C CA . LYS A 1 89 ? 4.058 9.156 16.271 1.00 64.00 89 LYS A CA 1
ATOM 752 C C . LYS A 1 89 ? 4.062 7.734 15.692 1.00 64.00 89 LYS A C 1
ATOM 754 O O . LYS A 1 89 ? 3.006 7.267 15.283 1.00 64.00 89 LYS A O 1
ATOM 759 N N . SER A 1 90 ? 5.189 7.017 15.706 1.00 67.19 90 SER A N 1
ATOM 760 C CA . SER A 1 90 ? 5.244 5.616 15.250 1.00 67.19 90 SER A CA 1
ATOM 761 C C . SER A 1 90 ? 4.304 4.697 16.043 1.00 67.19 90 SER A C 1
ATOM 763 O O . SER A 1 90 ? 3.711 3.788 15.467 1.00 67.19 90 SER A O 1
ATOM 765 N N . GLN A 1 91 ? 4.091 4.982 17.334 1.00 78.00 91 GLN A N 1
ATOM 766 C CA . GLN A 1 91 ? 3.136 4.255 18.180 1.00 78.00 91 GLN A CA 1
ATOM 767 C C . GLN A 1 91 ? 1.689 4.447 17.706 1.00 78.00 91 GLN A C 1
ATOM 769 O O . GLN A 1 91 ? 0.880 3.529 17.794 1.00 78.00 91 GLN A O 1
ATOM 774 N N . LYS A 1 92 ? 1.366 5.604 17.114 1.00 83.75 92 LYS A N 1
ATOM 775 C CA . LYS A 1 92 ? 0.011 5.899 16.621 1.00 83.75 92 LYS A CA 1
ATOM 776 C C . LYS A 1 92 ? -0.378 5.075 15.393 1.00 83.75 92 LYS A C 1
ATOM 778 O O . LYS A 1 92 ? -1.565 4.952 15.111 1.00 83.75 92 LYS A O 1
ATOM 783 N N . PHE A 1 93 ? 0.592 4.481 14.694 1.00 90.75 93 PHE A N 1
ATOM 784 C CA . PHE A 1 93 ? 0.345 3.554 13.587 1.00 90.75 93 PHE A CA 1
ATOM 785 C C . PHE A 1 93 ? 0.331 2.081 14.017 1.00 90.75 93 PHE A C 1
ATOM 787 O O . PHE A 1 93 ? 0.046 1.207 13.199 1.00 90.75 93 PHE A O 1
ATOM 794 N N . GLU A 1 94 ? 0.610 1.763 15.285 1.00 91.31 94 GLU A N 1
ATOM 795 C CA . GLU A 1 94 ? 0.658 0.376 15.759 1.00 91.31 94 GLU A CA 1
ATOM 796 C C . GLU A 1 94 ? -0.695 -0.329 15.598 1.00 91.31 94 GLU A C 1
ATOM 798 O O . GLU A 1 94 ? -0.768 -1.468 15.127 1.00 91.31 94 GLU A O 1
ATOM 803 N N . PHE A 1 95 ? -1.785 0.375 15.913 1.00 92.19 95 PHE A N 1
ATOM 804 C CA . PHE A 1 95 ? -3.131 -0.141 15.700 1.00 92.19 95 PHE A CA 1
ATOM 805 C C . PHE A 1 95 ? -3.408 -0.407 14.214 1.00 92.19 95 PHE A C 1
ATOM 807 O O . PHE A 1 95 ? -3.840 -1.508 13.867 1.00 92.19 95 PHE A O 1
ATOM 814 N N . ALA A 1 96 ? -3.086 0.548 13.335 1.00 94.56 96 ALA A N 1
ATOM 815 C CA . ALA A 1 96 ? -3.244 0.379 11.894 1.00 94.56 96 ALA A CA 1
ATOM 816 C C . ALA A 1 96 ? -2.475 -0.841 11.378 1.00 94.56 96 ALA A C 1
ATOM 818 O O . ALA A 1 96 ? -3.045 -1.661 10.667 1.00 94.56 96 ALA A O 1
ATOM 819 N N . ARG A 1 97 ? -1.220 -1.036 11.799 1.00 94.44 97 ARG A N 1
ATOM 820 C CA . ARG A 1 97 ? -0.418 -2.210 11.412 1.00 94.44 97 ARG A CA 1
ATOM 821 C C . ARG A 1 97 ? -1.089 -3.530 11.781 1.00 94.44 97 ARG A C 1
ATOM 823 O O . ARG A 1 97 ? -1.139 -4.445 10.958 1.00 94.44 97 ARG A O 1
ATOM 830 N N . ARG A 1 98 ? -1.612 -3.631 13.007 1.00 93.25 98 ARG A N 1
ATOM 831 C CA . ARG A 1 98 ? -2.318 -4.830 13.485 1.00 93.25 98 ARG A CA 1
ATOM 832 C C . ARG A 1 98 ? -3.573 -5.096 12.660 1.00 93.25 98 ARG A C 1
ATOM 834 O O . ARG A 1 98 ? -3.804 -6.236 12.262 1.00 93.25 98 ARG A O 1
ATOM 841 N N . ILE A 1 99 ? -4.356 -4.056 12.382 1.00 94.19 99 ILE A N 1
ATOM 842 C CA . ILE A 1 99 ? -5.567 -4.168 11.567 1.00 94.19 99 ILE A CA 1
ATOM 843 C C . ILE A 1 99 ? -5.232 -4.563 10.128 1.00 94.19 99 ILE A C 1
ATOM 845 O O . ILE A 1 99 ? -5.824 -5.515 9.626 1.00 94.19 99 ILE A O 1
ATOM 849 N N . ILE A 1 100 ? -4.249 -3.910 9.499 1.00 95.56 100 ILE A N 1
ATOM 850 C CA . ILE A 1 100 ? -3.784 -4.241 8.146 1.00 95.56 100 ILE A CA 1
ATOM 851 C C . ILE A 1 100 ? -3.440 -5.729 8.060 1.00 95.56 100 ILE A C 1
ATOM 853 O O . ILE A 1 100 ? -3.944 -6.427 7.181 1.00 95.56 100 ILE A O 1
ATOM 857 N N . ASN A 1 101 ? -2.627 -6.232 8.994 1.00 94.50 101 ASN A N 1
ATOM 858 C CA . ASN A 1 101 ? -2.237 -7.638 9.008 1.00 94.50 101 ASN A CA 1
ATOM 859 C C . ASN A 1 101 ? -3.446 -8.569 9.161 1.00 94.50 101 ASN A C 1
ATOM 861 O O . ASN A 1 101 ? -3.630 -9.485 8.364 1.00 94.50 101 ASN A O 1
ATOM 865 N N . ASN A 1 102 ? -4.289 -8.321 10.164 1.00 92.88 102 ASN A N 1
ATOM 866 C CA . ASN A 1 102 ? -5.397 -9.211 10.500 1.00 92.88 102 ASN A CA 1
ATOM 867 C C . ASN A 1 102 ? -6.462 -9.260 9.398 1.00 92.88 102 ASN A C 1
ATOM 869 O O . ASN A 1 102 ? -6.920 -10.345 9.046 1.00 92.88 102 ASN A O 1
ATOM 873 N N . ILE A 1 103 ? -6.822 -8.110 8.821 1.00 92.31 103 ILE A N 1
ATOM 874 C CA . ILE A 1 103 ? -7.771 -8.045 7.701 1.00 92.31 103 ILE A CA 1
ATOM 875 C C . ILE A 1 103 ? -7.192 -8.753 6.480 1.00 92.31 103 ILE A C 1
ATOM 877 O O . ILE A 1 103 ? -7.880 -9.549 5.847 1.00 92.31 103 ILE A O 1
ATOM 881 N N . THR A 1 104 ? -5.914 -8.523 6.175 1.00 92.50 104 THR A N 1
ATOM 882 C CA . THR A 1 104 ? -5.259 -9.192 5.046 1.00 92.50 104 THR A CA 1
ATOM 883 C C . THR A 1 104 ? -5.248 -10.708 5.222 1.00 92.50 104 THR A C 1
ATOM 885 O O . THR A 1 104 ? -5.565 -11.435 4.284 1.00 92.50 104 THR A O 1
ATOM 888 N N . LEU A 1 105 ? -4.900 -11.207 6.411 1.00 91.19 105 LEU A N 1
ATOM 889 C CA . LEU A 1 105 ? -4.923 -12.642 6.704 1.00 91.19 105 LEU A CA 1
ATOM 890 C C . LEU A 1 105 ? -6.334 -13.221 6.577 1.00 91.19 105 LEU A C 1
ATOM 892 O O . LEU A 1 105 ? -6.497 -14.303 6.015 1.00 91.19 105 LEU A O 1
ATOM 896 N N . HIS A 1 106 ? -7.345 -12.486 7.042 1.00 89.75 106 HIS A N 1
ATOM 897 C CA . HIS A 1 106 ? -8.737 -12.886 6.897 1.00 89.75 106 HIS A CA 1
ATOM 898 C C . HIS A 1 106 ? -9.140 -13.023 5.421 1.00 89.75 106 HIS A C 1
ATOM 900 O O . HIS A 1 106 ? -9.602 -14.084 5.010 1.00 89.75 106 HIS A O 1
ATOM 906 N N . LEU A 1 107 ? -8.883 -12.000 4.602 1.00 88.56 107 LEU A N 1
ATOM 907 C CA . LEU A 1 107 ? -9.223 -12.026 3.177 1.00 88.56 107 LEU A CA 1
ATOM 908 C C . LEU A 1 107 ? -8.429 -13.078 2.398 1.00 88.56 107 LEU A C 1
ATOM 910 O O . LEU A 1 107 ? -8.982 -13.710 1.506 1.00 88.56 107 LEU A O 1
ATOM 914 N N . LYS A 1 108 ? -7.160 -13.325 2.749 1.00 89.62 108 LYS A N 1
ATOM 915 C CA . LYS A 1 108 ? -6.384 -14.441 2.179 1.00 89.62 108 LYS A CA 1
ATOM 916 C C . LYS A 1 108 ? -6.998 -15.803 2.503 1.00 89.62 108 LYS A C 1
ATOM 918 O O . LYS A 1 108 ? -6.913 -16.708 1.680 1.00 89.62 108 LYS A O 1
ATOM 923 N N . SER A 1 109 ? -7.583 -15.957 3.691 1.00 88.88 109 SER A N 1
ATOM 924 C CA . SER A 1 109 ? -8.251 -17.197 4.092 1.00 88.88 109 SER A CA 1
ATOM 925 C C . SER A 1 109 ? -9.581 -17.398 3.366 1.00 88.88 109 SER A C 1
ATOM 927 O O . SER A 1 109 ? -9.882 -18.521 2.979 1.00 88.88 109 SER A O 1
ATOM 929 N N . GLU A 1 110 ? -10.374 -16.337 3.201 1.00 86.12 110 GLU A N 1
ATOM 930 C CA . GLU A 1 110 ? -11.689 -16.397 2.540 1.00 86.12 110 GLU A CA 1
ATOM 931 C C . GLU A 1 110 ? -11.561 -16.485 1.009 1.00 86.12 110 GLU A C 1
ATOM 933 O O . GLU A 1 110 ? -12.325 -17.187 0.354 1.00 86.12 110 GLU A O 1
ATOM 938 N N . PHE A 1 111 ? -10.560 -15.812 0.432 1.00 85.19 111 PHE A N 1
ATOM 939 C CA . PHE A 1 111 ? -10.360 -15.686 -1.013 1.00 85.19 111 PHE A CA 1
ATOM 940 C C . PHE A 1 111 ? -8.963 -16.158 -1.443 1.00 85.19 1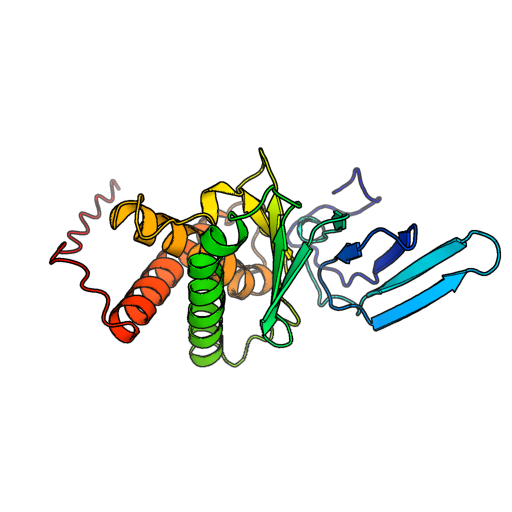11 PHE A C 1
ATOM 942 O O . PHE A 1 111 ? -8.184 -15.408 -2.036 1.00 85.19 111 PHE A O 1
ATOM 949 N N . SER A 1 112 ? -8.634 -17.412 -1.134 1.00 82.38 112 SER A N 1
ATOM 950 C CA . SER A 1 112 ? -7.298 -17.994 -1.347 1.00 82.38 112 SER A CA 1
ATOM 951 C C . SER A 1 112 ? -6.857 -18.085 -2.815 1.00 82.38 112 SER A C 1
ATOM 953 O O . SER A 1 112 ? -5.662 -18.186 -3.092 1.00 82.38 112 SER A O 1
ATOM 955 N N . GLU A 1 113 ? -7.794 -18.009 -3.761 1.00 79.25 113 GLU A N 1
ATOM 956 C CA . GLU A 1 113 ? -7.523 -18.042 -5.204 1.00 79.25 113 GLU A CA 1
ATOM 957 C C . GLU A 1 113 ? -6.933 -16.725 -5.740 1.00 79.25 113 GLU A C 1
ATOM 959 O O . GLU A 1 113 ? -6.320 -16.700 -6.809 1.00 79.25 113 GLU A O 1
ATOM 964 N N . ILE A 1 114 ? -7.099 -15.619 -5.005 1.00 78.38 114 ILE A N 1
ATOM 965 C CA . ILE A 1 114 ? -6.662 -14.287 -5.429 1.00 78.38 114 ILE A CA 1
ATOM 966 C C . ILE A 1 114 ? -5.296 -13.989 -4.815 1.00 78.38 114 ILE A C 1
ATOM 968 O O . ILE A 1 114 ? -5.160 -13.800 -3.606 1.00 78.38 114 ILE A O 1
ATOM 972 N N . ASN A 1 115 ? -4.274 -13.886 -5.664 1.00 79.56 115 ASN A N 1
ATOM 973 C CA . ASN A 1 115 ? -2.928 -13.538 -5.227 1.00 79.56 115 ASN A CA 1
ATOM 974 C C . ASN A 1 115 ? -2.627 -12.053 -5.464 1.00 79.56 115 ASN A C 1
ATOM 976 O O . ASN A 1 115 ? -2.532 -11.601 -6.607 1.00 79.56 115 ASN A O 1
ATOM 980 N N . ILE A 1 116 ? -2.420 -11.308 -4.379 1.00 84.44 116 ILE A N 1
ATOM 981 C CA . ILE A 1 116 ? -1.922 -9.931 -4.421 1.00 84.44 116 ILE A CA 1
ATOM 982 C C . ILE A 1 116 ? -0.412 -9.972 -4.150 1.00 84.44 116 ILE A C 1
ATOM 984 O O . ILE A 1 116 ? -0.014 -10.303 -3.028 1.00 84.44 116 ILE A O 1
ATOM 988 N N . PRO A 1 117 ? 0.443 -9.646 -5.142 1.00 87.06 117 PRO A N 1
ATOM 989 C CA . PRO A 1 117 ? 1.892 -9.814 -5.030 1.00 87.06 117 PRO A CA 1
ATOM 990 C C . PRO A 1 117 ? 2.515 -8.977 -3.919 1.00 87.06 117 PRO A C 1
ATOM 992 O O . PRO A 1 117 ? 3.484 -9.408 -3.302 1.00 87.06 117 PRO A O 1
ATOM 995 N N . LYS A 1 118 ? 1.965 -7.783 -3.676 1.00 92.12 118 LYS A N 1
ATOM 996 C CA . LYS A 1 118 ? 2.342 -6.915 -2.564 1.00 92.12 118 LYS A CA 1
ATOM 997 C C . LYS A 1 118 ? 1.275 -5.891 -2.232 1.00 92.12 118 LYS A C 1
ATOM 999 O O . LYS A 1 118 ? 0.392 -5.630 -3.043 1.00 92.12 118 LYS A O 1
ATOM 1004 N N . MET A 1 119 ? 1.415 -5.281 -1.063 1.00 93.62 119 MET A N 1
ATOM 1005 C CA . MET A 1 119 ? 0.563 -4.199 -0.607 1.00 93.62 119 MET A CA 1
ATOM 1006 C C . MET A 1 119 ? 1.374 -3.208 0.230 1.00 93.62 119 MET A C 1
ATOM 1008 O O . MET A 1 119 ? 1.644 -3.428 1.410 1.00 93.62 119 MET A O 1
ATOM 1012 N N . ASP A 1 120 ? 1.781 -2.115 -0.404 1.00 95.81 120 ASP A N 1
ATOM 1013 C CA . ASP A 1 120 ? 2.448 -1.002 0.263 1.00 95.81 120 ASP A CA 1
ATOM 1014 C C . ASP A 1 120 ? 1.393 0.027 0.689 1.00 95.81 120 ASP A C 1
ATOM 1016 O O . ASP A 1 120 ? 0.759 0.656 -0.154 1.00 95.81 120 ASP A O 1
ATOM 1020 N N . HIS A 1 121 ? 1.187 0.199 1.994 1.00 95.50 121 HIS A N 1
ATOM 1021 C CA . HIS A 1 121 ? 0.359 1.267 2.551 1.00 95.50 121 HIS A CA 1
ATOM 1022 C C . HIS A 1 121 ? 1.219 2.520 2.709 1.00 95.50 121 HIS A C 1
ATOM 1024 O O . HIS A 1 121 ? 2.239 2.470 3.385 1.00 95.50 121 HIS A O 1
ATOM 1030 N N . VAL A 1 122 ? 0.830 3.641 2.113 1.00 94.06 122 VAL A N 1
ATOM 1031 C CA . VAL A 1 122 ? 1.597 4.891 2.143 1.00 94.06 122 VAL A CA 1
ATOM 1032 C C . VAL A 1 122 ? 0.757 5.976 2.804 1.00 94.06 122 VAL A C 1
ATOM 1034 O O . VAL A 1 122 ? -0.252 6.409 2.249 1.00 94.06 122 VAL A O 1
ATOM 1037 N N . ALA A 1 123 ? 1.178 6.403 3.991 1.00 92.31 123 ALA A N 1
ATOM 1038 C CA . ALA A 1 123 ? 0.597 7.519 4.720 1.00 92.31 123 ALA A CA 1
ATOM 1039 C C . ALA A 1 123 ? 1.148 8.832 4.152 1.00 92.31 123 ALA A C 1
ATOM 1041 O O . ALA A 1 123 ? 2.355 9.073 4.201 1.00 92.31 123 ALA A O 1
ATOM 1042 N N . ILE A 1 124 ? 0.270 9.657 3.589 1.00 89.38 124 ILE A N 1
ATOM 1043 C CA . ILE A 1 124 ? 0.616 10.929 2.958 1.00 89.38 124 ILE A CA 1
ATOM 1044 C C . ILE A 1 124 ? 0.029 12.077 3.801 1.00 89.38 124 ILE A C 1
ATOM 1046 O O . ILE A 1 124 ? -1.190 12.133 4.010 1.00 89.38 124 ILE A O 1
ATOM 1050 N N . PRO A 1 125 ? 0.858 13.027 4.270 1.00 84.31 125 PRO A N 1
ATOM 1051 C CA . PRO A 1 125 ? 0.373 14.210 4.970 1.00 84.31 125 PRO A CA 1
ATOM 1052 C C . PRO A 1 125 ? -0.476 15.094 4.050 1.00 84.31 125 PRO A C 1
ATOM 1054 O O . PRO A 1 125 ? -0.094 15.372 2.914 1.00 84.31 125 PRO A O 1
ATOM 1057 N N . ASN A 1 126 ? -1.611 15.585 4.559 1.00 76.00 126 ASN A N 1
ATOM 1058 C CA . ASN A 1 126 ? -2.517 16.501 3.848 1.00 76.00 126 ASN A CA 1
ATOM 1059 C C . ASN A 1 126 ? -2.942 16.005 2.453 1.00 76.00 126 ASN A C 1
ATOM 1061 O O . ASN A 1 126 ? -3.050 16.785 1.504 1.00 76.00 126 ASN A O 1
ATOM 1065 N N . PHE A 1 127 ? -3.159 14.697 2.313 1.00 76.75 127 PHE A N 1
ATOM 1066 C CA . PHE A 1 127 ? -3.520 14.099 1.037 1.00 76.75 127 PHE A CA 1
ATOM 1067 C C . PHE A 1 127 ? -4.946 14.484 0.625 1.00 76.75 127 PHE A C 1
ATOM 1069 O O . PHE A 1 127 ? -5.919 14.101 1.262 1.00 76.75 127 PHE A O 1
ATOM 1076 N N . LEU A 1 128 ? -5.063 15.257 -0.456 1.00 65.94 128 LEU A N 1
ATOM 1077 C CA . LEU A 1 128 ? -6.341 15.785 -0.956 1.00 65.94 128 LEU A CA 1
ATOM 1078 C C . LEU A 1 128 ? -7.118 14.790 -1.841 1.00 65.94 128 LEU A C 1
ATOM 1080 O O . LEU A 1 128 ? -8.216 15.104 -2.288 1.00 65.94 128 LEU A O 1
ATOM 1084 N N . GLN A 1 129 ? -6.540 13.623 -2.142 1.00 63.34 129 GLN A N 1
ATOM 1085 C CA . GLN A 1 129 ? -7.087 12.616 -3.063 1.00 63.34 129 GLN A CA 1
ATOM 1086 C C . GLN A 1 129 ? -7.356 11.279 -2.353 1.00 63.34 129 GLN A C 1
ATOM 1088 O O . GLN A 1 129 ? -6.936 10.222 -2.818 1.00 63.34 129 GLN A O 1
ATOM 1093 N N . ASP A 1 130 ? -8.042 11.345 -1.213 1.00 55.53 130 ASP A N 1
ATOM 1094 C CA . ASP A 1 130 ? -8.237 10.239 -0.262 1.00 55.53 130 ASP A CA 1
ATOM 1095 C C . ASP A 1 130 ? -8.810 8.936 -0.877 1.00 55.53 130 ASP A C 1
ATOM 1097 O O . ASP A 1 130 ? -8.447 7.832 -0.467 1.00 55.53 130 ASP A O 1
ATOM 1101 N N . ASP A 1 131 ? -9.597 9.037 -1.953 1.00 58.97 131 ASP A N 1
ATOM 1102 C CA . ASP A 1 131 ? -10.265 7.887 -2.588 1.00 58.97 131 ASP A CA 1
ATOM 1103 C C . ASP A 1 131 ? -9.385 7.036 -3.520 1.00 58.97 131 ASP A C 1
ATOM 1105 O O . ASP A 1 131 ? -9.848 6.066 -4.125 1.00 58.97 131 ASP A O 1
ATOM 1109 N N . ILE A 1 132 ? -8.103 7.363 -3.690 1.00 64.25 132 ILE A N 1
ATOM 1110 C CA . ILE A 1 132 ? -7.286 6.696 -4.707 1.00 64.25 132 ILE A CA 1
ATOM 1111 C C . ILE A 1 132 ? -6.492 5.537 -4.098 1.00 64.25 132 ILE A C 1
ATOM 1113 O O . ILE A 1 132 ? -5.313 5.653 -3.788 1.00 64.25 132 ILE A O 1
ATOM 1117 N N . SER A 1 133 ? -7.113 4.365 -3.998 1.00 72.94 133 SER A N 1
ATOM 1118 C CA . SER A 1 133 ? -6.391 3.101 -3.810 1.00 72.94 133 SER A CA 1
ATOM 1119 C C . SER A 1 133 ? -5.840 2.630 -5.163 1.00 72.94 133 SER A C 1
ATOM 1121 O O . SER A 1 133 ? -6.603 2.452 -6.117 1.00 72.94 133 SER A O 1
ATOM 1123 N N . LYS A 1 134 ? -4.517 2.462 -5.292 1.00 87.62 134 LYS A N 1
ATOM 1124 C CA . LYS A 1 134 ? -3.893 1.881 -6.492 1.00 87.62 134 LYS A CA 1
ATOM 1125 C C . LYS A 1 134 ? -3.562 0.421 -6.241 1.00 87.62 134 LYS A C 1
ATOM 1127 O O . LYS A 1 134 ? -3.285 0.015 -5.113 1.00 87.62 134 LYS A O 1
ATOM 1132 N N . TRP A 1 135 ? -3.601 -0.396 -7.285 1.00 88.75 135 TRP A N 1
ATOM 1133 C CA . TRP A 1 135 ? -3.360 -1.824 -7.116 1.00 88.75 135 TRP A CA 1
ATOM 1134 C C . TRP A 1 135 ? -1.929 -2.101 -6.610 1.00 88.75 135 TRP A C 1
ATOM 1136 O O . TRP A 1 135 ? -0.956 -1.706 -7.247 1.00 88.75 135 TRP A O 1
ATOM 1146 N N . GLY A 1 136 ? -1.797 -2.730 -5.444 1.00 91.25 136 GLY A N 1
ATOM 1147 C CA . GLY A 1 136 ? -0.531 -2.979 -4.746 1.00 91.25 136 GLY A CA 1
ATOM 1148 C C . GLY A 1 136 ? 0.095 -1.771 -4.032 1.00 91.25 136 GLY A C 1
ATOM 1149 O O . GLY A 1 136 ? 1.106 -1.938 -3.347 1.00 91.25 136 GLY A O 1
ATOM 1150 N N . LEU A 1 137 ? -0.497 -0.575 -4.148 1.00 92.31 137 LEU A N 1
ATOM 1151 C CA . LEU A 1 137 ? -0.009 0.667 -3.540 1.00 92.31 137 LEU A CA 1
ATOM 1152 C C . LEU A 1 137 ? -1.187 1.502 -3.010 1.00 92.31 137 LEU A C 1
ATOM 1154 O O . LEU A 1 137 ? -1.893 2.174 -3.759 1.00 92.31 137 LEU A O 1
ATOM 1158 N N . ILE A 1 138 ? -1.420 1.437 -1.704 1.00 93.19 138 ILE A N 1
ATOM 1159 C CA . ILE A 1 138 ? -2.603 2.000 -1.056 1.00 93.19 138 ILE A CA 1
ATOM 1160 C C . ILE A 1 138 ? -2.251 3.326 -0.395 1.00 93.19 138 ILE A C 1
ATOM 1162 O O . ILE A 1 138 ? -1.439 3.360 0.528 1.00 93.19 138 ILE A O 1
ATOM 1166 N N . PHE A 1 139 ? -2.906 4.404 -0.818 1.00 92.38 139 PHE A N 1
ATOM 1167 C CA . PHE A 1 139 ? -2.710 5.728 -0.242 1.00 92.38 139 PHE A CA 1
ATOM 1168 C C . PHE A 1 139 ? -3.678 5.993 0.910 1.00 92.38 139 PHE A C 1
ATOM 1170 O O . PHE A 1 139 ? -4.879 5.729 0.819 1.00 92.38 139 PHE A O 1
ATOM 1177 N N . HIS A 1 140 ? -3.140 6.530 1.998 1.00 91.06 140 HIS A N 1
ATOM 1178 C CA . HIS A 1 140 ? -3.887 6.937 3.183 1.00 91.06 140 HIS A CA 1
ATOM 1179 C C . HIS A 1 140 ? -3.544 8.376 3.517 1.00 91.06 140 HIS A C 1
ATOM 1181 O O . HIS A 1 140 ? -2.385 8.774 3.383 1.00 91.06 140 HIS A O 1
ATOM 1187 N N . THR A 1 141 ? -4.512 9.138 4.015 1.00 90.38 141 THR A N 1
ATOM 1188 C CA . THR A 1 141 ? -4.144 10.292 4.831 1.00 90.38 141 THR A CA 1
ATOM 1189 C C . THR A 1 141 ? -3.517 9.776 6.129 1.00 90.38 141 THR A C 1
ATOM 1191 O O . THR A 1 141 ? -3.807 8.671 6.591 1.00 90.38 141 THR A O 1
ATOM 1194 N N . GLU A 1 142 ? -2.642 10.556 6.757 1.00 88.81 142 GLU A N 1
ATOM 1195 C CA . GLU A 1 142 ? -2.094 10.145 8.058 1.00 88.81 142 GLU A CA 1
ATOM 1196 C C . GLU A 1 142 ? -3.176 9.965 9.113 1.00 88.81 142 GLU A C 1
ATOM 1198 O O . GLU A 1 142 ? -3.093 9.051 9.932 1.00 88.81 142 GLU A O 1
ATOM 1203 N N . ALA A 1 143 ? -4.205 10.816 9.067 1.00 88.88 143 ALA A N 1
ATOM 1204 C CA . ALA A 1 143 ? -5.329 10.715 9.971 1.00 88.88 143 ALA A CA 1
ATOM 1205 C C . ALA A 1 143 ? -5.959 9.323 9.859 1.00 88.88 143 ALA A C 1
ATOM 1207 O O . ALA A 1 143 ? -6.120 8.686 10.894 1.00 88.88 143 ALA A O 1
ATOM 1208 N N . ASP A 1 144 ? -6.208 8.806 8.652 1.00 89.62 144 ASP A N 1
ATOM 1209 C CA . ASP A 1 144 ? -6.862 7.502 8.418 1.00 89.62 144 ASP A CA 1
ATOM 1210 C C . ASP A 1 144 ? -6.218 6.339 9.176 1.00 89.62 144 ASP A C 1
ATOM 1212 O O . ASP A 1 144 ? -6.890 5.355 9.474 1.00 89.62 144 ASP A O 1
ATOM 1216 N N . LEU A 1 145 ? -4.921 6.437 9.477 1.00 91.94 145 LEU A N 1
ATOM 1217 C CA . LEU A 1 145 ? -4.146 5.380 10.121 1.00 91.94 145 LEU A CA 1
ATOM 1218 C C . LEU A 1 145 ? -3.811 5.670 11.589 1.00 91.94 145 LEU A C 1
ATOM 1220 O O . LEU A 1 145 ? -3.399 4.760 12.310 1.00 91.94 145 LEU A O 1
ATOM 1224 N N . MET A 1 146 ? -3.939 6.917 12.042 1.00 91.69 146 MET A N 1
ATOM 1225 C CA . M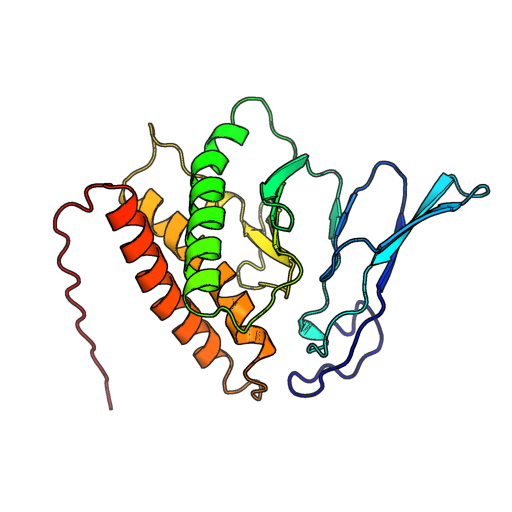ET A 1 146 ? -3.571 7.306 13.401 1.00 91.69 146 MET A CA 1
ATOM 1226 C C . MET A 1 146 ? -4.662 6.939 14.408 1.00 91.69 146 MET A C 1
ATOM 1228 O O . MET A 1 146 ? -5.810 7.376 14.296 1.00 91.69 146 MET A O 1
ATOM 1232 N N . TYR A 1 147 ? -4.258 6.198 15.439 1.00 92.44 147 TYR A N 1
ATOM 1233 C CA . TYR A 1 147 ? -5.067 5.909 16.618 1.00 92.44 147 TYR A CA 1
ATOM 1234 C C . TYR A 1 147 ? -4.195 5.885 17.878 1.00 92.44 147 TYR A C 1
ATOM 1236 O O . TYR A 1 147 ? -3.192 5.173 17.941 1.00 92.44 147 TYR A O 1
ATOM 1244 N N . ASP A 1 148 ? -4.591 6.646 18.891 1.00 90.25 148 ASP A N 1
ATOM 1245 C CA . ASP A 1 148 ? -3.964 6.697 20.207 1.00 90.25 148 ASP A CA 1
ATOM 1246 C C . ASP A 1 148 ? -4.887 6.069 21.256 1.00 90.25 148 ASP A C 1
ATOM 1248 O O . ASP A 1 148 ? -5.921 6.626 21.612 1.00 90.25 148 ASP A O 1
ATOM 1252 N N . GLU A 1 149 ? -4.505 4.910 21.795 1.00 87.56 149 GLU A N 1
ATOM 1253 C CA . GLU A 1 149 ? -5.350 4.159 22.732 1.00 87.56 149 GLU A CA 1
ATOM 1254 C C . GLU A 1 149 ? -5.658 4.908 24.040 1.00 87.56 149 GLU A C 1
ATOM 1256 O O . GLU A 1 149 ? -6.635 4.578 24.709 1.00 87.56 149 GLU A O 1
ATOM 1261 N N . LYS A 1 150 ? -4.857 5.918 24.408 1.00 88.94 150 LYS A N 1
ATOM 1262 C CA . LYS A 1 150 ? -5.066 6.704 25.634 1.00 88.94 150 LYS A CA 1
ATOM 1263 C C . LYS A 1 150 ? -5.966 7.916 25.419 1.00 88.94 150 LYS A C 1
ATOM 1265 O O . LYS A 1 150 ? -6.562 8.390 26.384 1.00 88.94 150 LYS A O 1
ATOM 1270 N N . LEU A 1 151 ? -6.000 8.450 24.199 1.00 90.25 151 LEU A N 1
ATOM 1271 C CA . LEU A 1 151 ? -6.645 9.730 23.891 1.00 90.25 151 LEU A CA 1
ATOM 1272 C C . LEU A 1 151 ? -7.898 9.570 23.030 1.00 90.25 151 LEU A C 1
ATOM 1274 O O . LEU A 1 151 ? -8.846 10.338 23.187 1.00 90.25 151 LEU A O 1
ATOM 1278 N N . ASP A 1 152 ? -7.908 8.586 22.134 1.00 92.19 152 ASP A N 1
ATOM 1279 C CA . ASP A 1 152 ? -8.954 8.429 21.136 1.00 92.19 152 ASP A CA 1
ATOM 1280 C C . ASP A 1 152 ? -10.099 7.537 21.622 1.00 92.19 152 ASP A C 1
ATOM 1282 O O . ASP A 1 152 ? -9.948 6.615 22.425 1.00 92.19 152 ASP A O 1
ATOM 1286 N N . SER A 1 153 ? -11.293 7.812 21.100 1.00 91.62 153 SER A N 1
ATOM 1287 C CA . SER A 1 153 ? -12.501 7.064 21.440 1.00 91.62 153 SER A CA 1
ATOM 1288 C C . SER A 1 153 ? -12.562 5.695 20.753 1.00 91.62 153 SER A C 1
ATOM 1290 O O . SER A 1 153 ? -11.963 5.457 19.702 1.00 91.62 153 SER A O 1
ATOM 1292 N N . VAL A 1 154 ? -13.408 4.805 21.280 1.00 88.25 154 VAL A N 1
ATOM 1293 C CA . VAL A 1 154 ? -13.740 3.531 20.614 1.00 88.25 154 VAL A CA 1
ATOM 1294 C C . VAL A 1 154 ? -14.336 3.766 19.220 1.00 88.25 154 VAL A C 1
ATOM 1296 O O . VAL A 1 154 ? -14.058 2.999 18.301 1.00 88.25 154 VAL A O 1
ATOM 1299 N N . MET A 1 155 ? -15.102 4.849 19.032 1.00 88.12 155 MET A N 1
ATOM 1300 C CA . MET A 1 155 ? -15.632 5.216 17.715 1.00 88.12 155 MET A CA 1
ATOM 1301 C C . MET A 1 155 ? -14.504 5.492 16.718 1.00 88.12 155 MET A C 1
ATOM 1303 O O . MET A 1 155 ? -14.546 4.977 15.604 1.00 88.12 155 MET A O 1
ATOM 1307 N N . ARG A 1 156 ? -13.460 6.218 17.138 1.00 92.00 156 ARG A N 1
ATOM 1308 C CA . ARG A 1 156 ? -12.282 6.472 16.301 1.00 92.00 156 ARG A CA 1
ATOM 1309 C C . ARG A 1 156 ? -11.538 5.182 15.956 1.00 92.00 156 ARG A C 1
ATOM 1311 O O . ARG A 1 156 ? -11.136 4.992 14.812 1.00 92.00 156 ARG A O 1
ATOM 1318 N N . LYS A 1 157 ? -11.412 4.261 16.919 1.00 90.69 157 LYS A N 1
ATOM 1319 C CA . LYS A 1 157 ? -10.827 2.927 16.693 1.00 90.69 157 LYS A CA 1
ATOM 1320 C C . LYS A 1 157 ? -11.554 2.169 15.578 1.00 90.69 157 LYS A C 1
ATOM 1322 O O . LYS A 1 157 ? -10.912 1.565 14.721 1.00 90.69 157 LYS A O 1
ATOM 1327 N N . MET A 1 158 ? -12.889 2.196 15.595 1.00 89.38 158 MET A N 1
ATOM 1328 C CA . MET A 1 158 ? -13.721 1.551 14.573 1.00 89.38 158 MET A CA 1
ATOM 1329 C C . MET A 1 158 ? -13.615 2.250 13.217 1.00 89.38 158 MET A C 1
ATOM 1331 O O . MET A 1 158 ? -13.529 1.577 12.197 1.00 89.38 158 MET A O 1
ATOM 1335 N N . GLU A 1 159 ? -13.594 3.581 13.200 1.00 91.06 159 GLU A N 1
ATOM 1336 C CA . GLU A 1 159 ? -13.443 4.380 11.980 1.00 91.06 159 GLU A CA 1
ATOM 1337 C C . GLU A 1 159 ? -12.124 4.069 11.259 1.00 91.06 159 GLU A C 1
ATOM 1339 O O . GLU A 1 159 ? -12.145 3.683 10.092 1.00 91.06 159 GLU A O 1
ATOM 1344 N N . VAL A 1 160 ? -10.994 4.125 11.974 1.00 93.12 160 VAL A N 1
ATOM 1345 C CA . VAL A 1 160 ? -9.668 3.761 11.437 1.00 93.12 160 VAL A CA 1
ATOM 1346 C C . VAL A 1 160 ? -9.680 2.334 10.889 1.00 93.12 160 VAL A C 1
ATOM 1348 O O . VAL A 1 160 ? -9.188 2.075 9.792 1.00 93.12 160 VAL A O 1
ATOM 1351 N N . ALA A 1 161 ? -10.290 1.393 11.618 1.00 93.31 161 ALA A N 1
ATOM 1352 C CA . ALA A 1 161 ? -10.366 0.012 11.161 1.00 93.31 161 ALA A CA 1
ATOM 1353 C C . ALA A 1 161 ? -11.160 -0.138 9.856 1.00 93.31 161 ALA A C 1
ATOM 1355 O O . ALA A 1 161 ? -10.724 -0.868 8.969 1.00 93.31 161 ALA A O 1
ATOM 1356 N N . ARG A 1 162 ? -12.287 0.568 9.720 1.00 90.94 162 ARG A N 1
ATOM 1357 C CA . ARG A 1 162 ? -13.143 0.545 8.523 1.00 90.94 162 ARG A CA 1
ATOM 1358 C C . ARG A 1 162 ? -12.466 1.165 7.308 1.00 90.94 162 ARG A C 1
ATOM 1360 O O . ARG A 1 162 ? -12.519 0.566 6.238 1.00 90.94 162 ARG A O 1
ATOM 1367 N N . LEU A 1 163 ? -11.793 2.304 7.482 1.00 91.31 163 LEU A N 1
ATOM 1368 C CA . LEU A 1 163 ? -11.043 2.969 6.408 1.00 91.31 163 LEU A CA 1
ATOM 1369 C C . LEU A 1 163 ? -9.924 2.072 5.865 1.00 91.31 163 LEU A C 1
ATOM 1371 O O . LEU A 1 163 ? -9.746 1.936 4.655 1.00 91.31 163 LEU A O 1
ATOM 1375 N N . ILE A 1 164 ? -9.193 1.403 6.759 1.00 93.56 164 ILE A N 1
ATOM 1376 C CA . ILE A 1 164 ? -8.174 0.428 6.362 1.00 93.56 164 ILE A CA 1
ATOM 1377 C C . ILE A 1 164 ? -8.825 -0.765 5.655 1.00 93.56 164 ILE A C 1
ATOM 1379 O O . ILE A 1 164 ? -8.337 -1.202 4.611 1.00 93.56 164 ILE A O 1
ATOM 1383 N N . ALA A 1 165 ? -9.918 -1.292 6.212 1.00 92.12 165 ALA A N 1
ATOM 1384 C CA . ALA A 1 165 ? -10.605 -2.464 5.687 1.00 92.12 165 ALA A CA 1
ATOM 1385 C C . ALA A 1 165 ? -11.087 -2.255 4.254 1.00 92.12 165 ALA A C 1
ATOM 1387 O O . ALA A 1 165 ? -10.767 -3.068 3.388 1.00 92.12 165 ALA A O 1
ATOM 1388 N N . SER A 1 166 ? -11.797 -1.157 3.991 1.00 89.06 166 SER A N 1
ATOM 1389 C CA . SER A 1 166 ? -12.344 -0.857 2.668 1.00 89.06 166 SER A CA 1
ATOM 1390 C C . SER A 1 166 ? -11.234 -0.755 1.621 1.00 89.06 166 SER A C 1
ATOM 1392 O O . SER A 1 166 ? -11.313 -1.393 0.569 1.00 89.06 166 SER A O 1
ATOM 1394 N N . LYS A 1 167 ? -10.136 -0.054 1.938 1.00 89.94 167 LYS A N 1
ATOM 1395 C CA . LYS A 1 167 ? -8.985 0.105 1.039 1.00 89.94 167 LYS A CA 1
ATOM 1396 C C . LYS A 1 167 ? -8.255 -1.219 0.762 1.00 89.94 167 LYS A C 1
ATOM 1398 O O . LYS A 1 167 ? -7.795 -1.412 -0.366 1.00 89.94 167 LYS A O 1
ATOM 1403 N N . ILE A 1 168 ? -8.164 -2.129 1.740 1.00 91.56 168 ILE A N 1
ATOM 1404 C CA . ILE A 1 168 ? -7.597 -3.479 1.546 1.00 91.56 168 ILE A CA 1
ATOM 1405 C C . ILE A 1 168 ? -8.537 -4.332 0.696 1.00 91.56 168 ILE A C 1
ATOM 1407 O O . ILE A 1 168 ? -8.100 -4.896 -0.300 1.00 91.56 168 ILE A O 1
ATOM 1411 N N . VAL A 1 169 ? -9.823 -4.402 1.042 1.00 89.00 169 VAL A N 1
ATOM 1412 C CA . VAL A 1 169 ? -10.828 -5.175 0.296 1.00 89.00 169 VAL A CA 1
ATOM 1413 C C . VAL A 1 169 ? -10.868 -4.750 -1.170 1.00 89.00 169 VAL A C 1
ATOM 1415 O O . VAL A 1 169 ? -10.937 -5.598 -2.061 1.00 89.00 169 VAL A O 1
ATOM 1418 N N . TYR A 1 170 ? -10.740 -3.450 -1.440 1.00 85.81 170 TYR A N 1
ATOM 1419 C CA . TYR A 1 170 ? -10.658 -2.927 -2.798 1.00 85.81 170 TYR A CA 1
ATOM 1420 C C . TYR A 1 170 ? -9.568 -3.626 -3.628 1.00 85.81 170 TYR A C 1
ATOM 1422 O O . TYR A 1 170 ? -9.785 -3.924 -4.798 1.00 85.81 170 TYR A O 1
ATOM 1430 N N . GLN A 1 171 ? -8.425 -3.989 -3.036 1.00 86.88 171 GLN A N 1
ATOM 1431 C CA . GLN A 1 171 ? -7.341 -4.685 -3.742 1.00 86.88 171 GLN A CA 1
ATOM 1432 C C . GLN A 1 171 ? -7.737 -6.069 -4.271 1.00 86.88 171 GLN A C 1
ATOM 1434 O O . GLN A 1 171 ? -7.245 -6.473 -5.327 1.00 86.88 171 GLN A O 1
ATOM 1439 N N . TRP A 1 172 ? -8.635 -6.775 -3.575 1.00 84.94 172 TRP A N 1
ATOM 1440 C CA . TRP A 1 172 ? -9.130 -8.088 -4.001 1.00 84.94 172 TRP A CA 1
ATOM 1441 C C . TRP A 1 172 ? -10.058 -7.971 -5.210 1.00 84.94 172 TRP A C 1
ATOM 1443 O O . TRP A 1 172 ? -9.957 -8.761 -6.145 1.00 84.94 172 TRP A O 1
ATOM 1453 N N . PHE A 1 173 ? -10.935 -6.967 -5.226 1.00 77.12 173 PHE A N 1
ATOM 1454 C CA . PHE A 1 173 ? -12.013 -6.887 -6.217 1.00 77.12 173 PHE A CA 1
ATOM 1455 C C . PHE A 1 173 ? -11.711 -5.980 -7.412 1.00 77.12 173 PHE A C 1
ATOM 1457 O O . PHE A 1 173 ? -12.254 -6.197 -8.498 1.00 77.12 173 PHE A O 1
ATOM 1464 N N . ASN A 1 174 ? -10.807 -5.011 -7.258 1.00 72.62 174 ASN A N 1
ATOM 1465 C CA . ASN A 1 174 ? -10.485 -4.014 -8.280 1.00 72.62 174 ASN A CA 1
ATOM 1466 C C . ASN A 1 174 ? -9.969 -4.636 -9.592 1.00 72.62 174 ASN A C 1
ATOM 1468 O O . ASN A 1 174 ? -10.285 -4.146 -10.674 1.00 72.62 174 ASN A O 1
ATOM 1472 N N . ASN A 1 175 ? -9.230 -5.755 -9.538 1.00 64.56 175 ASN A N 1
ATOM 1473 C CA . ASN A 1 175 ? -8.749 -6.399 -10.766 1.00 64.56 175 ASN A CA 1
ATOM 1474 C C . ASN A 1 175 ? -9.686 -7.482 -11.339 1.00 64.56 175 ASN A C 1
ATOM 1476 O O . ASN A 1 175 ? -9.485 -7.912 -12.475 1.00 64.56 175 ASN A O 1
ATOM 1480 N N . ILE A 1 176 ? -10.714 -7.917 -10.610 1.00 62.06 176 ILE A N 1
ATOM 1481 C CA . ILE A 1 176 ? -11.553 -9.059 -11.020 1.00 62.06 176 ILE A CA 1
ATOM 1482 C C . ILE A 1 176 ? -12.714 -8.614 -11.895 1.00 62.06 176 ILE A C 1
ATOM 1484 O O . ILE A 1 176 ? -12.974 -9.205 -12.941 1.00 62.06 176 ILE A O 1
ATOM 1488 N N . LEU A 1 177 ? -13.393 -7.539 -11.512 1.00 54.81 177 LEU A N 1
ATOM 1489 C CA . LEU A 1 177 ? -14.502 -7.024 -12.299 1.00 54.81 177 LEU A CA 1
ATOM 1490 C C . LEU A 1 177 ? -13.920 -6.016 -13.296 1.00 54.81 177 LEU A C 1
ATOM 1492 O O . LEU A 1 177 ? -13.276 -5.046 -12.910 1.00 54.81 177 LEU A O 1
ATOM 1496 N N . SER A 1 178 ? -14.071 -6.271 -14.592 1.00 50.84 178 SER A N 1
ATOM 1497 C CA . SER A 1 178 ? -13.763 -5.310 -15.655 1.00 50.84 178 SER A CA 1
ATOM 1498 C C . SER A 1 178 ? -15.054 -4.586 -15.994 1.00 50.84 178 SER A C 1
ATOM 1500 O O . SER A 1 178 ? -15.811 -5.054 -16.842 1.00 50.84 178 SER A O 1
ATOM 1502 N N . SER A 1 179 ? -15.351 -3.494 -15.297 1.00 52.09 179 SER A N 1
ATOM 1503 C CA . SER A 1 179 ? -16.598 -2.768 -15.512 1.00 52.09 179 SER A CA 1
ATOM 1504 C C . SER A 1 179 ? -16.349 -1.376 -16.096 1.00 52.09 179 SER A C 1
ATOM 1506 O O . SER A 1 179 ? -15.296 -0.767 -15.896 1.00 52.09 179 SER A O 1
ATOM 1508 N N . SER A 1 180 ? -17.296 -0.900 -16.903 1.00 56.84 180 SER A N 1
ATOM 1509 C CA . SER A 1 180 ? -17.316 0.479 -17.390 1.00 56.84 180 SER A CA 1
ATOM 1510 C C . SER A 1 180 ? -17.373 1.460 -16.217 1.00 56.84 180 SER A C 1
ATOM 1512 O O . SER A 1 180 ? -17.831 1.109 -15.131 1.00 56.84 180 SER A O 1
ATOM 1514 N N . TRP A 1 181 ? -16.978 2.717 -16.449 1.00 54.28 181 TRP A N 1
ATOM 1515 C CA . TRP A 1 181 ? -17.022 3.798 -15.450 1.00 54.28 181 TRP A CA 1
ATOM 1516 C C . TRP A 1 181 ? -18.347 3.867 -14.653 1.00 54.28 181 TRP A C 1
ATOM 1518 O O . TRP A 1 181 ? -18.349 4.260 -13.492 1.00 54.28 181 TRP A O 1
ATOM 1528 N N . SER A 1 182 ? -19.463 3.429 -15.249 1.00 54.38 182 SER A N 1
ATOM 1529 C CA . SER A 1 182 ? -20.806 3.365 -14.649 1.00 54.38 182 SER A CA 1
ATOM 1530 C C . SER A 1 182 ? -20.970 2.408 -13.460 1.00 54.38 182 SER A C 1
ATOM 1532 O O . SER A 1 182 ? -21.970 2.499 -12.752 1.00 54.38 182 SER A O 1
ATOM 1534 N N . HIS A 1 183 ? -20.036 1.487 -13.230 1.00 59.66 183 HIS A N 1
ATOM 1535 C CA . HIS A 1 183 ? -20.139 0.456 -12.190 1.00 59.66 183 HIS A CA 1
ATOM 1536 C C . HIS A 1 183 ? -19.103 0.623 -11.073 1.00 59.66 183 HIS A C 1
ATOM 1538 O O . HIS A 1 183 ? -18.976 -0.260 -10.228 1.00 59.66 183 HIS A O 1
ATOM 1544 N N . LEU A 1 184 ? -18.398 1.761 -11.027 1.00 61.50 184 LEU A N 1
ATOM 1545 C CA . LEU A 1 184 ? -17.404 2.030 -9.984 1.00 61.50 184 LEU A CA 1
ATOM 1546 C C . LEU A 1 184 ? -17.993 1.935 -8.563 1.00 61.50 184 LEU A C 1
ATOM 1548 O O . LEU A 1 184 ? -17.369 1.371 -7.670 1.00 61.50 184 LEU A O 1
ATOM 1552 N N . TRP A 1 185 ? -19.250 2.356 -8.395 1.00 68.31 185 TRP A N 1
ATOM 1553 C CA . TRP A 1 185 ? -19.973 2.281 -7.123 1.00 68.31 185 TRP A CA 1
ATOM 1554 C C . TRP A 1 185 ? -20.117 0.852 -6.569 1.00 68.31 185 TRP A C 1
ATOM 1556 O O . TRP A 1 185 ? -20.269 0.675 -5.363 1.00 68.31 185 TRP A O 1
ATOM 1566 N N . ILE A 1 186 ? -20.068 -0.179 -7.424 1.00 70.44 186 ILE A N 1
ATOM 1567 C CA . ILE A 1 186 ? -20.156 -1.582 -6.994 1.00 70.44 186 ILE A CA 1
ATOM 1568 C C . ILE A 1 186 ? -18.891 -1.985 -6.230 1.00 70.44 186 ILE A C 1
ATOM 1570 O O . ILE A 1 186 ? -18.988 -2.715 -5.243 1.00 70.44 186 ILE A O 1
ATOM 1574 N N . TYR A 1 187 ? -17.712 -1.497 -6.637 1.00 70.69 187 TYR A N 1
ATOM 1575 C CA . TYR A 1 187 ? -16.475 -1.771 -5.899 1.00 70.69 187 TYR A CA 1
ATOM 1576 C C . TYR A 1 187 ? -16.504 -1.113 -4.528 1.00 70.69 187 TYR A C 1
ATOM 1578 O O . TYR A 1 187 ? -16.129 -1.759 -3.555 1.00 70.69 187 TYR A O 1
ATOM 1586 N N . ASP A 1 188 ? -17.002 0.120 -4.440 1.00 71.06 188 ASP A N 1
ATOM 1587 C CA . ASP A 1 188 ? -17.120 0.836 -3.169 1.00 71.06 188 ASP A CA 1
ATOM 1588 C C . ASP A 1 188 ? -18.136 0.147 -2.249 1.00 71.06 188 ASP A C 1
ATOM 1590 O O . ASP A 1 188 ? -17.893 -0.029 -1.054 1.00 71.06 188 ASP A O 1
ATOM 1594 N N . ALA A 1 189 ? -19.255 -0.330 -2.804 1.00 76.94 189 ALA A N 1
ATOM 1595 C CA . ALA A 1 189 ? -20.240 -1.109 -2.060 1.00 76.94 189 ALA A CA 1
ATOM 1596 C C . ALA A 1 189 ? -19.642 -2.417 -1.514 1.00 76.94 189 ALA A C 1
ATOM 1598 O O . ALA A 1 189 ? -19.806 -2.711 -0.328 1.00 76.94 189 ALA A O 1
ATOM 1599 N N . PHE A 1 190 ? -18.909 -3.182 -2.332 1.00 78.50 190 PHE A N 1
ATOM 1600 C CA . PHE A 1 190 ? -18.231 -4.395 -1.866 1.00 78.50 190 PHE A CA 1
ATOM 1601 C C . PHE A 1 190 ? -17.130 -4.093 -0.849 1.00 78.50 190 PHE A C 1
ATOM 1603 O O . PHE A 1 190 ? -17.044 -4.782 0.167 1.00 78.50 190 PHE A O 1
ATOM 1610 N N . ALA A 1 191 ? -16.331 -3.049 -1.084 1.00 79.00 191 ALA A N 1
ATOM 1611 C CA . ALA A 1 191 ? -15.297 -2.590 -0.164 1.00 79.00 191 ALA A CA 1
ATOM 1612 C C . ALA A 1 191 ? -15.874 -2.284 1.220 1.00 79.00 191 ALA A C 1
ATOM 1614 O O . ALA A 1 191 ? -15.315 -2.711 2.228 1.00 79.00 191 ALA A O 1
ATOM 1615 N N . ASN A 1 192 ? -17.027 -1.620 1.266 1.00 78.94 192 ASN A N 1
ATOM 1616 C CA . ASN A 1 192 ? -17.706 -1.304 2.515 1.00 78.94 192 ASN A CA 1
ATOM 1617 C C . ASN A 1 192 ? -18.313 -2.547 3.179 1.00 78.94 192 ASN A C 1
ATOM 1619 O O . ASN A 1 192 ? -18.086 -2.764 4.364 1.00 78.94 192 ASN A O 1
ATOM 1623 N N . ILE A 1 193 ? -19.039 -3.396 2.442 1.00 82.00 193 ILE A N 1
ATOM 1624 C CA . ILE A 1 193 ? -19.709 -4.576 3.021 1.00 82.00 193 ILE A CA 1
ATOM 1625 C C . ILE A 1 193 ? -18.691 -5.580 3.573 1.00 82.00 193 ILE A C 1
ATOM 1627 O O . ILE A 1 193 ? -18.753 -5.939 4.750 1.00 82.00 193 ILE A O 1
ATOM 1631 N N . PHE A 1 194 ? -17.729 -6.008 2.752 1.00 82.25 194 PHE A N 1
ATOM 1632 C CA . PHE A 1 194 ? -16.702 -6.954 3.199 1.00 82.25 194 PHE A CA 1
ATOM 1633 C C . PHE A 1 194 ? -15.715 -6.302 4.171 1.00 82.25 194 PHE A C 1
ATOM 1635 O O . PHE A 1 194 ? -15.137 -6.989 5.013 1.00 82.25 194 PHE A O 1
ATOM 1642 N N . GLY A 1 195 ? -15.540 -4.979 4.095 1.00 80.19 195 GLY A N 1
ATOM 1643 C CA . GLY A 1 195 ? -14.767 -4.220 5.069 1.00 80.19 195 GLY A CA 1
ATOM 1644 C C . GLY A 1 195 ? -15.386 -4.295 6.464 1.00 80.19 195 GLY A C 1
ATOM 1645 O O . GLY A 1 195 ? -14.698 -4.655 7.418 1.00 80.19 195 GLY A O 1
ATOM 1646 N N . GLU A 1 196 ? -16.691 -4.036 6.588 1.00 85.12 196 GLU A N 1
ATOM 1647 C CA . GLU A 1 196 ? -17.423 -4.176 7.855 1.00 85.12 196 GLU A CA 1
ATOM 1648 C C . GLU A 1 196 ? -17.373 -5.610 8.391 1.00 85.12 196 GLU A C 1
ATOM 1650 O O . GLU A 1 196 ? -17.121 -5.817 9.579 1.00 85.12 196 GLU A O 1
ATOM 1655 N N . GLU A 1 197 ? -17.560 -6.609 7.524 1.00 85.56 197 GLU A N 1
ATOM 1656 C CA . GLU A 1 197 ? -17.481 -8.018 7.918 1.00 85.56 197 GLU A CA 1
ATOM 1657 C C . GLU A 1 197 ? -16.090 -8.379 8.461 1.00 85.56 197 GLU A C 1
ATOM 1659 O O . GLU A 1 197 ? -15.973 -8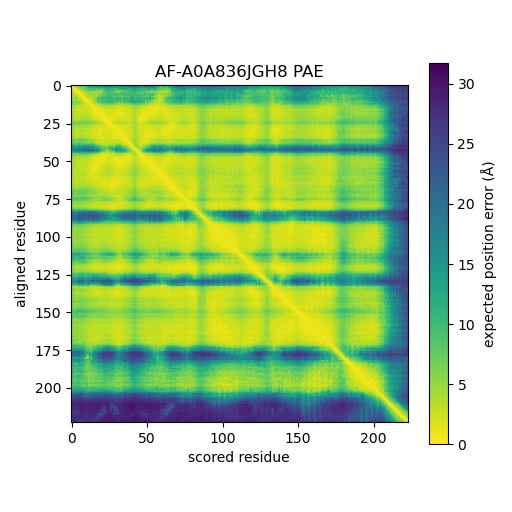.977 9.537 1.00 85.56 197 GLU A O 1
ATOM 1664 N N . ALA A 1 198 ? -15.030 -7.978 7.754 1.00 81.56 198 ALA A N 1
ATOM 1665 C CA . ALA A 1 198 ? -13.657 -8.226 8.171 1.00 81.56 198 ALA A CA 1
ATOM 1666 C C . ALA A 1 198 ? -13.350 -7.543 9.511 1.00 81.56 198 ALA A C 1
ATOM 1668 O O . ALA A 1 198 ? -12.769 -8.166 10.402 1.00 81.56 198 ALA A O 1
ATOM 1669 N N . VAL A 1 199 ? -13.783 -6.291 9.695 1.00 85.81 199 VAL A N 1
ATOM 1670 C CA . VAL A 1 199 ? -13.633 -5.570 10.967 1.00 85.81 199 VAL A CA 1
ATOM 1671 C C . VAL A 1 199 ? -14.369 -6.301 12.088 1.00 85.81 199 VAL A C 1
ATOM 1673 O O . VAL A 1 199 ? -13.772 -6.553 13.135 1.00 85.81 199 VAL A O 1
ATOM 1676 N N . ALA A 1 200 ? -15.624 -6.702 11.878 1.00 84.75 200 ALA A N 1
ATOM 1677 C CA . ALA A 1 200 ? -16.404 -7.420 12.882 1.00 84.75 200 ALA A CA 1
ATOM 1678 C C . ALA A 1 200 ? -15.715 -8.726 13.311 1.00 84.75 200 ALA A C 1
ATOM 1680 O O . ALA A 1 200 ? -15.525 -8.958 14.508 1.00 84.75 200 ALA A O 1
ATOM 1681 N N . LYS A 1 201 ? -15.266 -9.548 12.353 1.00 81.81 201 LYS A N 1
ATOM 1682 C CA . LYS A 1 201 ? -14.555 -10.806 12.636 1.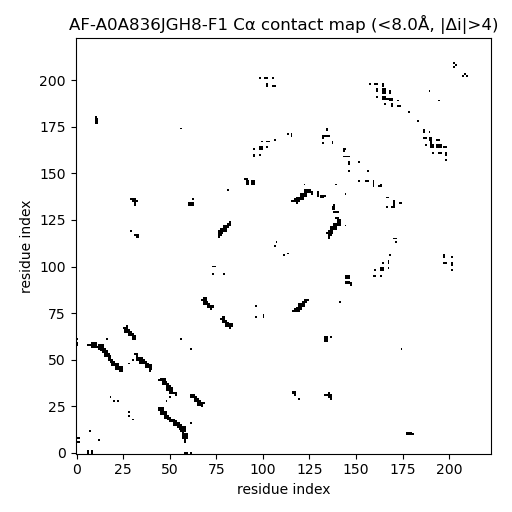00 81.81 201 LYS A CA 1
ATOM 1683 C C . LYS A 1 201 ? -13.231 -10.569 13.371 1.00 81.81 201 LYS A C 1
ATOM 1685 O O . LYS A 1 201 ? -12.948 -11.254 14.355 1.00 81.81 201 LYS A O 1
ATOM 1690 N N . VAL A 1 202 ? -12.439 -9.580 12.950 1.00 80.31 202 VAL A N 1
ATOM 1691 C CA . VAL A 1 202 ? -11.155 -9.254 13.592 1.00 80.31 202 VAL A CA 1
ATOM 1692 C C . VAL A 1 202 ? -11.355 -8.743 15.022 1.00 80.31 202 VAL A C 1
ATOM 1694 O O . VAL A 1 202 ? -10.614 -9.144 15.918 1.00 80.31 202 VAL A O 1
ATOM 1697 N N . PHE A 1 203 ? -12.354 -7.898 15.279 1.00 79.81 203 PHE A N 1
ATOM 1698 C CA . PHE A 1 203 ? -12.611 -7.375 16.627 1.00 79.81 203 PHE A CA 1
ATOM 1699 C C . PHE A 1 203 ? -13.189 -8.430 17.577 1.00 79.81 203 PHE A C 1
ATOM 1701 O O . PHE A 1 203 ? -12.811 -8.444 18.750 1.00 79.81 203 PHE A O 1
ATOM 1708 N N . LEU A 1 204 ? -14.032 -9.340 17.073 1.00 73.44 204 LEU A N 1
ATOM 1709 C CA . LEU A 1 204 ? -14.491 -10.513 17.824 1.00 73.44 204 LEU A CA 1
ATOM 1710 C C . LEU A 1 204 ? -13.311 -11.412 18.217 1.00 73.44 204 LEU A C 1
ATOM 1712 O O . LEU A 1 204 ? -13.204 -11.812 19.373 1.00 73.44 204 LEU A O 1
ATOM 1716 N N . PHE A 1 205 ? -12.386 -11.669 17.287 1.00 60.06 205 PHE A N 1
ATOM 1717 C CA . PHE A 1 205 ? -11.179 -12.457 17.554 1.00 60.06 205 PHE A CA 1
ATOM 1718 C C . PHE A 1 205 ? -10.235 -11.782 18.562 1.00 60.06 205 PHE A C 1
ATOM 1720 O O . PHE A 1 205 ? -9.645 -12.445 19.411 1.00 60.06 205 PHE A O 1
ATOM 1727 N N . LEU A 1 206 ? -10.113 -10.452 18.509 1.00 59.56 206 LEU A N 1
ATOM 1728 C CA . LEU A 1 206 ? -9.286 -9.673 19.436 1.00 59.56 206 LEU A CA 1
ATOM 1729 C C . LEU A 1 206 ? -9.929 -9.463 20.819 1.00 59.56 206 LEU A C 1
ATOM 1731 O O . LEU A 1 206 ? -9.323 -8.802 21.662 1.00 59.56 206 LEU A O 1
ATOM 1735 N N . ASN A 1 207 ? -11.128 -10.008 21.064 1.00 56.34 207 ASN A N 1
ATOM 1736 C CA . ASN A 1 207 ? -11.872 -9.867 22.319 1.00 56.34 207 ASN A CA 1
ATOM 1737 C C . ASN A 1 207 ? -12.077 -8.395 22.740 1.00 56.34 207 ASN A C 1
ATOM 1739 O O . ASN A 1 207 ? -12.181 -8.067 23.924 1.00 56.34 207 ASN A O 1
ATOM 1743 N N . ILE A 1 208 ? -12.114 -7.483 21.763 1.00 56.00 208 ILE A N 1
ATOM 1744 C CA . ILE A 1 208 ? -12.377 -6.069 22.011 1.00 56.00 208 ILE A CA 1
ATOM 1745 C C . ILE A 1 208 ? -13.883 -5.951 22.219 1.00 56.00 208 ILE A C 1
ATOM 1747 O O . ILE A 1 208 ? -14.659 -6.205 21.300 1.00 56.00 208 ILE A O 1
ATOM 1751 N N . ALA A 1 209 ? -14.299 -5.581 23.431 1.00 44.31 209 ALA A N 1
ATOM 1752 C CA . ALA A 1 209 ? -15.702 -5.366 23.750 1.00 44.31 209 ALA A CA 1
ATOM 1753 C C . ALA A 1 209 ? -16.265 -4.228 22.886 1.00 44.31 209 ALA A C 1
ATOM 1755 O O . ALA A 1 209 ? -16.145 -3.049 23.217 1.00 44.31 209 ALA A O 1
ATOM 1756 N N . ILE A 1 210 ? -16.907 -4.586 21.775 1.00 48.88 210 ILE A N 1
ATOM 1757 C CA . ILE A 1 210 ? -17.847 -3.710 21.088 1.00 48.88 210 ILE A CA 1
ATOM 1758 C C . ILE A 1 210 ? -19.046 -3.653 22.032 1.00 48.88 210 ILE A C 1
ATOM 1760 O O . ILE A 1 210 ? -19.889 -4.551 22.037 1.00 48.88 210 ILE A O 1
ATOM 1764 N N . GLY A 1 211 ? -19.052 -2.676 22.944 1.00 37.69 211 GLY A N 1
ATOM 1765 C CA . GLY A 1 211 ? -20.187 -2.455 23.834 1.00 37.69 211 GLY A CA 1
ATOM 1766 C C . GLY A 1 211 ? -21.453 -2.474 22.989 1.00 37.69 211 GLY A C 1
ATOM 1767 O O . GLY A 1 211 ? -21.481 -1.784 21.980 1.00 37.69 211 GLY A O 1
ATOM 1768 N N . LYS A 1 212 ? -22.415 -3.337 23.349 1.00 32.28 212 LYS A N 1
ATOM 1769 C CA . LYS A 1 212 ? -23.680 -3.634 22.652 1.00 32.28 212 LYS A CA 1
ATOM 1770 C C . LYS A 1 212 ? -24.245 -2.440 21.859 1.00 32.28 212 LYS A C 1
ATOM 1772 O O . LYS A 1 212 ? -25.161 -1.767 22.320 1.00 32.28 212 LYS A O 1
ATOM 1777 N N . ILE A 1 213 ? -23.742 -2.204 20.655 1.00 37.59 213 ILE A N 1
ATOM 1778 C CA . ILE A 1 213 ? -24.362 -1.338 19.662 1.00 37.59 213 ILE A CA 1
ATOM 1779 C C . ILE A 1 213 ? -24.964 -2.325 18.686 1.00 37.59 213 ILE A C 1
ATOM 1781 O O . ILE A 1 213 ? -24.286 -2.889 17.831 1.00 37.59 213 ILE A O 1
ATOM 1785 N N . TYR A 1 214 ? -26.241 -2.617 18.911 1.00 32.66 214 TYR A N 1
ATOM 1786 C CA . TYR A 1 214 ? -27.051 -3.326 17.941 1.00 32.66 214 TYR A CA 1
ATOM 1787 C C . TYR A 1 214 ? -26.933 -2.574 16.612 1.00 32.66 214 TYR A C 1
ATOM 1789 O O . TYR A 1 214 ? -27.324 -1.410 16.516 1.00 32.66 214 TYR A O 1
ATOM 1797 N N . LEU A 1 215 ? -26.360 -3.240 15.610 1.00 33.25 215 LEU A N 1
ATOM 1798 C CA . LEU A 1 215 ? -26.437 -2.862 14.204 1.00 33.25 215 LEU A CA 1
ATOM 1799 C C . LEU A 1 215 ? -27.917 -2.859 13.804 1.00 33.25 215 LEU A C 1
ATOM 1801 O O . LEU A 1 215 ? -28.459 -3.863 13.353 1.00 33.25 215 LEU A O 1
ATOM 1805 N N . CYS A 1 216 ? -28.596 -1.738 14.028 1.00 29.27 216 CYS A N 1
ATOM 1806 C CA . CYS A 1 216 ? -29.922 -1.500 13.485 1.00 29.27 216 CYS A CA 1
ATOM 1807 C C . CYS A 1 216 ? -29.729 -0.931 12.075 1.00 29.27 216 CYS A C 1
ATOM 1809 O O . CYS A 1 216 ? -29.650 0.281 11.884 1.00 29.27 216 CYS A O 1
ATOM 1811 N N . TYR A 1 217 ? -29.585 -1.814 11.086 1.00 34.03 217 TYR A N 1
ATOM 1812 C CA . TYR A 1 217 ? -29.697 -1.427 9.684 1.00 34.03 217 TYR A CA 1
ATOM 1813 C C . TYR A 1 217 ? -31.162 -1.080 9.396 1.00 34.03 217 TYR A C 1
ATOM 1815 O O . TYR A 1 217 ? -31.996 -1.969 9.241 1.00 34.03 217 TYR A O 1
ATOM 1823 N N . VAL A 1 218 ? -31.485 0.211 9.307 1.00 29.27 218 VAL A N 1
ATOM 1824 C CA . VAL A 1 218 ? -32.695 0.658 8.608 1.00 29.27 218 VAL A CA 1
ATOM 1825 C C . VAL A 1 218 ? -32.292 0.909 7.161 1.00 29.27 218 VAL A C 1
ATOM 1827 O O . VAL A 1 218 ? -31.821 1.986 6.806 1.00 29.27 218 VAL A O 1
ATOM 1830 N N . TYR A 1 219 ? -32.446 -0.112 6.319 1.00 31.22 219 TYR A N 1
ATOM 1831 C CA . TYR A 1 219 ? -32.419 0.072 4.873 1.00 31.22 219 TYR A CA 1
ATOM 1832 C C . TYR A 1 219 ? -33.703 0.798 4.461 1.00 31.22 219 TYR A C 1
ATOM 1834 O O . TYR A 1 219 ? -34.743 0.171 4.275 1.00 31.22 219 TYR A O 1
ATOM 1842 N N . HIS A 1 220 ? -33.648 2.121 4.313 1.00 28.34 220 HIS A N 1
ATOM 1843 C CA . HIS A 1 220 ? -34.643 2.829 3.513 1.00 28.34 220 HIS A CA 1
ATOM 1844 C C . HIS A 1 220 ? -34.199 2.795 2.051 1.00 28.34 220 HIS A C 1
ATOM 1846 O O . HIS A 1 220 ? -33.468 3.663 1.583 1.00 28.34 220 HIS A O 1
ATOM 1852 N N . PHE A 1 221 ? -34.648 1.767 1.332 1.00 31.34 221 PHE A N 1
ATOM 1853 C CA . PHE A 1 221 ? -34.757 1.840 -0.120 1.00 31.34 221 PHE A CA 1
ATOM 1854 C C . PHE A 1 221 ? -35.965 2.724 -0.439 1.00 31.34 221 PHE A C 1
ATOM 1856 O O . PHE A 1 221 ? -37.099 2.353 -0.137 1.00 31.34 221 PHE A O 1
ATOM 1863 N N . TYR A 1 222 ? -35.728 3.900 -1.016 1.00 35.59 222 TYR A N 1
ATOM 1864 C CA . TYR A 1 222 ? -36.758 4.564 -1.808 1.00 35.59 222 TYR A CA 1
ATOM 1865 C C . TYR A 1 222 ? -36.682 3.968 -3.217 1.00 35.59 222 TYR A C 1
ATOM 1867 O O . TYR A 1 222 ? -35.612 3.973 -3.827 1.00 35.59 222 TYR A O 1
ATOM 1875 N N . ILE A 1 223 ? -37.798 3.370 -3.644 1.00 47.50 223 ILE A N 1
ATOM 1876 C CA . ILE A 1 223 ? -38.060 2.907 -5.017 1.00 47.50 223 ILE A CA 1
ATOM 1877 C C . ILE A 1 223 ? -38.123 4.119 -5.946 1.00 47.50 223 ILE A C 1
ATOM 1879 O O . ILE A 1 223 ? -38.720 5.135 -5.517 1.00 47.50 223 ILE A O 1
#

Radius of gyration: 18.81 Å; Cα contacts (8 Å, |Δi|>4): 352; chains: 1; bounding box: 67×34×49 Å

pLDDT: mean 81.04, std 16.76, range [28.34, 97.56]

Secondary structure (DSSP, 8-state):
-TTTS-----TT-EE----EEEE-TTSEEEESS-EEEEEEETTTTEEEEEEPPPPSEEGGG--EEEE--EEEEEETTEEEEE---STTHHHHTHHHHHHHHHHHHHHHHH-TT-----EEEEEETT-S-TT-EETTEEEEEHHHH---TTTS-HHHHHHHHHHHHHHHHHHHHTTT----GGGHHHHHHHHHHHHHHHHHHHHHHTT----------------

Sequence (223 aa):
MRQLFPCWDEPHLKATFNISIKHLPYFSVLSNMPIWHQIGESYEDLIHTFFYITPPIPTSQVAIVITKYYYDRISENIALWWENFPEGKSQKFEFARRIINNITLHLKSEFSEINIPKMDHVAIPNFLQDDISKWGLIFHTEADLMYDEKLDSVMRKMEVARLIASKIVYQWFNNILSSSWSHLWIYDAFANIFGEEAVAKVFLFLNIAIGKIYLCYVYHFYI

Solvent-accessible surface area (backbone atoms only — not comparable to full-atom values): 12962 Å² total; per-residue (Å²): 97,68,88,81,47,92,67,74,84,42,67,69,50,53,45,65,48,78,51,70,49,77,42,51,77,82,47,49,77,49,41,41,40,55,79,68,49,76,44,77,42,92,88,73,72,30,31,40,40,30,35,44,65,42,69,67,40,30,54,82,35,68,50,76,47,78,38,77,51,46,70,48,76,76,47,101,48,30,33,44,33,34,70,85,70,74,89,71,58,72,63,23,38,50,60,39,50,52,46,54,51,52,44,51,55,50,50,46,68,77,42,67,86,63,84,75,85,28,40,38,36,37,38,34,81,87,50,89,65,64,86,53,64,29,53,28,35,35,50,36,33,47,69,52,40,53,49,46,90,90,81,51,52,72,66,55,55,51,49,34,45,40,57,51,28,22,57,54,44,34,59,70,50,64,77,70,60,76,50,58,86,91,48,54,67,55,53,54,50,48,10,47,55,55,9,50,51,42,46,52,54,52,37,60,74,68,68,54,81,74,70,91,68,76,84,76,81,77,81,79,79,81,131

Mean predicted aligned error: 8.72 Å

InterPro domains:
  IPR001930 Peptidase M1, alanine aminopeptidase/leukotriene A4 hydrolase [PR00756] (2-17)
  IPR001930 Peptidase M1, alanine aminopeptidase/leukotriene A4 hydrolase [PR00756] (51-66)
  IPR001930 Peptidase M1, alanine aminopeptidase/leukotriene A4 hydrolase [PR00756] (127-137)
  IPR001930 Peptidase M1, alanine aminopeptidase/leukotriene A4 hydrolase [PR00756] (163-178)
  IPR014782 Peptidase M1, membrane alanine aminopeptidase [PF01433] (114-200)
  IPR027268 Peptidase M4/M1, CTD superfamily [G3DSA:1.10.390.10] (73-209)
  IPR042097 Aminopeptidase N-like , N-terminal domain superfamliy [G3DSA:2.60.40.1730] (1-69)
  IPR042097 Aminopeptidase N-like , N-terminal domain superfamliy [SSF63737] (2-66)
  IPR045357 Aminopeptidase N-like , N-terminal domain [PF17900] (2-59)
  IPR050344 Peptidase M1 family aminopeptidases [PTHR11533] (2-202)